Protein AF-0000000073239883 (afdb_homodimer)

Organism: Cajanus cajan (NCBI:txid3821)

Nearest PDB structures (foldseek):
  3lb5-assembly2_C  TM=9.233E-01  e=4.123E-10  Bartonella henselae
  1fhi-assembly1_A-2  TM=8.177E-01  e=8.495E-07  Homo sapiens
  1fit-assembly1_A  TM=8.296E-01  e=1.431E-06  Homo sapiens
  1ems-assembly1_A  TM=8.566E-01  e=2.117E-06  Caenorhabditis elegans
  2fit-assembly1_A-2  TM=8.257E-01  e=1.528E-06  Homo sapiens

Foldseek 3Di:
DAQQFQAQLKDKQFQPPFAQFPVRDDPVSNVVSVVVVVLLLVLLCQLVVQPDWDKDWAGDVVSPDDDRGTMIIIHSDDPVRGHDGPPDGDDPVSNVSSVVSSVVSD/DAQQFLAQLKDKQFQPPFAQFPVRDDPVSNVVSVVVVVLLLVLLCQLVVQPDWDKDWAGDVVSPDDGRGTMIIIHSDDPVRGHDGPPDGDDPVSNVSSVVSSVVSD

Radius of gyration: 16.4 Å; Cα contacts (8 Å, |Δi|>4): 458; chains: 2; bounding box: 38×41×40 Å

Solvent-accessible surface area (backbone atoms only — not comparable to full-atom values): 10833 Å² total; per-residue (Å²): 103,48,61,31,37,41,42,74,69,20,31,65,47,67,64,85,70,85,27,46,25,62,76,59,37,53,60,67,59,43,21,51,44,50,44,49,47,36,50,51,50,50,7,39,30,65,38,66,66,39,69,16,34,26,37,38,33,45,25,34,59,57,7,64,32,82,61,85,46,36,51,36,39,40,28,50,39,28,70,89,63,58,48,70,68,77,73,46,78,49,61,62,69,58,52,50,54,46,49,49,32,24,55,72,48,98,105,48,60,31,36,40,40,75,72,18,30,63,47,68,65,85,69,85,27,46,25,64,76,58,37,53,60,68,56,44,21,52,44,51,44,50,46,36,51,52,50,50,8,38,31,64,39,67,66,40,71,16,33,26,37,40,34,45,27,34,60,59,7,63,31,82,60,84,48,37,50,37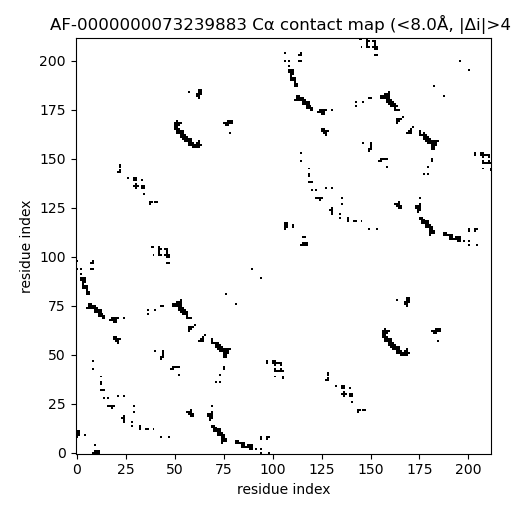,40,39,30,51,38,29,69,88,63,58,46,70,68,75,72,48,77,49,62,63,68,59,52,50,54,44,49,51,34,25,56,71,47,97

pLDDT: mean 96.73, std 4.62, range [74.38, 98.94]

Structure (mmCIF, N/CA/C/O backbone):
data_AF-0000000073239883-model_v1
#
loop_
_entity.id
_entity.type
_entity.pdbx_description
1 polymer 'HIT-like protein SSO2163 family'
#
loop_
_atom_site.group_PDB
_atom_site.id
_atom_site.type_symbol
_atom_site.label_atom_id
_atom_site.label_alt_id
_atom_site.label_comp_id
_atom_site.label_asym_id
_atom_site.label_entity_id
_atom_site.label_seq_id
_atom_site.pdbx_PDB_ins_code
_atom_site.Cartn_x
_atom_site.Cartn_y
_atom_site.Cartn_z
_atom_site.occupancy
_atom_site.B_iso_or_equiv
_atom_site.auth_seq_id
_atom_site.auth_comp_id
_atom_site.auth_asym_id
_atom_site.auth_atom_id
_atom_site.pdbx_PDB_model_num
ATOM 1 N N . MET A 1 1 ? 9.188 -8.336 -11.789 1 97.19 1 MET A N 1
ATOM 2 C CA . MET A 1 1 ? 9.43 -8.953 -10.492 1 97.19 1 MET A CA 1
ATOM 3 C C . MET A 1 1 ? 10.562 -8.242 -9.75 1 97.19 1 MET A C 1
ATOM 5 O O . MET A 1 1 ? 11.539 -7.816 -10.367 1 97.19 1 MET A O 1
ATOM 9 N N . ASP A 1 2 ? 10.438 -8.133 -8.516 1 95.94 2 ASP A N 1
ATOM 10 C CA . ASP A 1 2 ? 11.555 -7.594 -7.746 1 95.94 2 ASP A CA 1
ATOM 11 C C . ASP A 1 2 ? 12.719 -8.586 -7.695 1 95.94 2 ASP A C 1
ATOM 13 O O . ASP A 1 2 ? 12.539 -9.742 -7.305 1 95.94 2 ASP A O 1
ATOM 17 N N . ILE A 1 3 ? 13.859 -8.18 -7.996 1 94.88 3 ILE A N 1
ATOM 18 C CA . ILE A 1 3 ? 14.992 -9.086 -8.109 1 94.88 3 ILE A CA 1
ATOM 19 C C . ILE A 1 3 ? 15.609 -9.32 -6.73 1 94.88 3 ILE A C 1
ATOM 21 O O . ILE A 1 3 ? 16.438 -10.211 -6.555 1 94.88 3 ILE A O 1
ATOM 25 N N . MET A 1 4 ? 15.312 -8.453 -5.824 1 94.5 4 MET A N 1
ATOM 26 C CA . MET A 1 4 ? 15.664 -8.609 -4.418 1 94.5 4 MET A CA 1
ATOM 27 C C . MET A 1 4 ? 14.414 -8.703 -3.549 1 94.5 4 MET A C 1
ATOM 29 O O . MET A 1 4 ? 14.195 -7.855 -2.68 1 94.5 4 MET A O 1
ATOM 33 N N . PRO A 1 5 ? 13.703 -9.75 -3.74 1 96.19 5 PRO A N 1
ATOM 34 C CA . PRO A 1 5 ? 12.352 -9.844 -3.195 1 96.19 5 PRO A CA 1
ATOM 35 C C . PRO A 1 5 ? 12.336 -9.992 -1.676 1 96.19 5 PRO A C 1
ATOM 37 O O . PRO A 1 5 ? 13.219 -10.625 -1.104 1 96.19 5 PRO A O 1
ATOM 40 N N . GLN A 1 6 ? 11.289 -9.367 -1.047 1 96.06 6 GLN A N 1
ATOM 41 C CA . GLN A 1 6 ? 11.047 -9.562 0.38 1 96.06 6 GLN A CA 1
ATOM 42 C C . GLN A 1 6 ? 10.375 -10.898 0.647 1 96.06 6 GLN A C 1
ATOM 44 O O . GLN A 1 6 ? 10.352 -11.375 1.784 1 96.06 6 GLN A O 1
ATOM 49 N N . ALA A 1 7 ? 9.781 -11.477 -0.359 1 95.94 7 ALA A N 1
ATOM 50 C CA . ALA A 1 7 ? 9.172 -12.805 -0.371 1 95.94 7 ALA A CA 1
ATOM 51 C C . ALA A 1 7 ? 9.031 -13.328 -1.797 1 95.94 7 ALA A C 1
ATOM 53 O O . ALA A 1 7 ? 9.141 -12.562 -2.76 1 95.94 7 ALA A O 1
ATOM 54 N N . ASP A 1 8 ? 8.852 -14.648 -1.879 1 95.5 8 ASP A N 1
ATOM 55 C CA . ASP A 1 8 ? 8.609 -15.242 -3.191 1 95.5 8 ASP A CA 1
ATOM 56 C C . ASP A 1 8 ? 7.379 -14.617 -3.855 1 95.5 8 ASP A C 1
ATOM 58 O O . ASP A 1 8 ? 6.328 -14.484 -3.227 1 95.5 8 ASP A O 1
ATOM 62 N N . GLY A 1 9 ? 7.609 -14.219 -5.113 1 97.94 9 GLY A N 1
ATOM 63 C CA . GLY A 1 9 ? 6.488 -13.68 -5.867 1 97.94 9 GLY A CA 1
ATOM 64 C C . GLY A 1 9 ? 6.387 -12.172 -5.781 1 97.94 9 GLY A C 1
ATOM 65 O O . GLY A 1 9 ? 5.508 -11.562 -6.398 1 97.94 9 GLY A O 1
ATOM 66 N N . HIS A 1 10 ? 7.309 -11.484 -5.039 1 98.5 10 HIS A N 1
ATOM 67 C CA . HIS A 1 10 ? 7.332 -10.031 -4.902 1 98.5 10 HIS A CA 1
ATOM 68 C C . HIS A 1 10 ? 7.363 -9.344 -6.266 1 98.5 10 HIS A C 1
ATOM 70 O O . HIS A 1 10 ? 8.336 -9.484 -7.012 1 98.5 10 HIS A O 1
ATOM 76 N N . THR A 1 11 ? 6.316 -8.68 -6.594 1 98.69 11 THR A N 1
ATOM 77 C CA . THR A 1 11 ? 6.121 -8.07 -7.906 1 98.69 11 THR A CA 1
ATOM 78 C C . THR A 1 11 ? 5.98 -6.559 -7.785 1 98.69 11 THR A C 1
ATOM 80 O O . THR A 1 11 ? 5.375 -6.059 -6.836 1 98.69 11 THR A O 1
ATOM 83 N N . LEU A 1 12 ? 6.488 -5.875 -8.828 1 98.69 12 LEU A N 1
ATOM 84 C CA . LEU A 1 12 ? 6.375 -4.422 -8.867 1 98.69 12 LEU A CA 1
ATOM 85 C C . LEU A 1 12 ? 5.418 -3.982 -9.969 1 98.69 12 LEU A C 1
ATOM 87 O O . LEU A 1 12 ? 5.414 -4.555 -11.062 1 98.69 12 LEU A O 1
ATOM 91 N N . VAL A 1 13 ? 4.527 -3.059 -9.625 1 98.88 13 VAL A N 1
ATOM 92 C CA . VAL A 1 13 ? 3.746 -2.334 -10.617 1 98.88 13 VAL A CA 1
ATOM 93 C C . VAL A 1 13 ? 4.27 -0.903 -10.742 1 98.88 13 VAL A C 1
ATOM 95 O O . VAL A 1 13 ? 4.316 -0.167 -9.758 1 98.88 13 VAL A O 1
ATOM 98 N N . ILE A 1 14 ? 4.621 -0.504 -12 1 98.69 14 ILE A N 1
ATOM 99 C CA . ILE A 1 14 ? 5.316 0.757 -12.227 1 98.69 14 ILE A CA 1
ATOM 100 C C . ILE A 1 14 ? 4.578 1.573 -13.281 1 98.69 14 ILE A C 1
ATOM 102 O O . ILE A 1 14 ? 4.559 1.201 -14.461 1 98.69 14 ILE A O 1
ATOM 106 N N . PRO A 1 15 ? 3.979 2.729 -12.852 1 98.62 15 PRO A N 1
ATOM 107 C CA . PRO A 1 15 ? 3.375 3.596 -13.875 1 98.62 15 PRO A CA 1
ATOM 108 C C . PRO A 1 15 ? 4.402 4.145 -14.859 1 98.62 15 PRO A C 1
ATOM 110 O O . PRO A 1 15 ? 5.527 4.461 -14.477 1 98.62 15 PRO A O 1
ATOM 113 N N . LYS A 1 16 ? 3.998 4.277 -16.078 1 97.81 16 LYS A N 1
ATOM 114 C CA . LYS A 1 16 ? 4.871 4.883 -17.078 1 97.81 16 LYS A CA 1
ATOM 115 C C . LYS A 1 16 ? 4.941 6.398 -16.906 1 97.81 16 LYS A C 1
ATOM 117 O O . LYS A 1 16 ? 5.938 7.023 -17.281 1 97.81 16 LYS A O 1
ATOM 122 N N . THR A 1 17 ? 3.826 6.977 -16.391 1 98.44 17 THR A N 1
ATOM 123 C CA . THR A 1 17 ? 3.785 8.406 -16.125 1 98.44 17 THR A CA 1
ATOM 124 C C . THR A 1 17 ? 4.879 8.812 -15.141 1 98.44 17 THR A C 1
ATOM 126 O O . THR A 1 17 ? 4.988 8.242 -14.055 1 98.44 17 THR A O 1
ATOM 129 N N . PRO A 1 18 ? 5.699 9.797 -15.539 1 98.12 18 PRO A N 1
ATOM 130 C CA . PRO A 1 18 ? 6.758 10.227 -14.617 1 98.12 18 PRO A CA 1
ATOM 131 C C . PRO A 1 18 ? 6.207 10.844 -13.328 1 98.12 18 PRO A C 1
ATOM 133 O O . PRO A 1 18 ? 5.391 11.766 -13.383 1 98.12 18 PRO A O 1
ATOM 136 N N . ALA A 1 19 ? 6.637 10.312 -12.273 1 98.69 19 ALA A N 1
ATOM 137 C CA . ALA A 1 19 ? 6.344 10.789 -10.93 1 98.69 19 ALA A CA 1
ATOM 138 C C . ALA A 1 19 ? 7.297 10.172 -9.906 1 98.69 19 ALA A C 1
ATOM 140 O O . ALA A 1 19 ? 7.605 8.984 -9.969 1 98.69 19 ALA A O 1
ATOM 141 N N . VAL A 1 20 ? 7.766 10.906 -9.039 1 98.56 20 VAL A N 1
ATOM 142 C CA . VAL A 1 20 ? 8.672 10.383 -8.023 1 98.56 20 VAL A CA 1
ATOM 143 C C . VAL A 1 20 ? 7.879 9.656 -6.941 1 98.56 20 VAL A C 1
ATOM 145 O O . VAL A 1 20 ? 8.18 8.508 -6.605 1 98.56 20 VAL A O 1
ATOM 148 N N . THR A 1 21 ? 6.898 10.336 -6.348 1 98.81 21 THR A N 1
ATOM 149 C CA . THR A 1 21 ? 6.094 9.742 -5.285 1 98.81 21 THR A CA 1
ATOM 150 C C . THR A 1 21 ? 4.641 9.594 -5.723 1 98.81 21 THR A C 1
ATOM 152 O O . THR A 1 21 ? 4.254 10.086 -6.785 1 98.81 21 THR A O 1
ATOM 155 N N . LEU A 1 22 ? 3.854 8.891 -4.91 1 98.81 22 LEU A N 1
ATOM 156 C CA . LEU A 1 22 ? 2.42 8.766 -5.152 1 98.81 22 LEU A CA 1
ATOM 157 C C . LEU A 1 22 ? 1.744 10.133 -5.141 1 98.81 2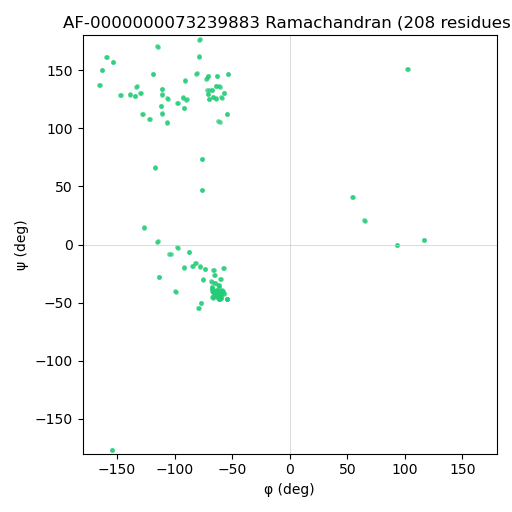2 LEU A C 1
ATOM 159 O O . LEU A 1 22 ? 0.763 10.344 -5.852 1 98.81 22 LEU A O 1
ATOM 163 N N . LEU A 1 23 ? 2.27 11.062 -4.391 1 98.25 23 LEU A N 1
ATOM 164 C CA . LEU A 1 23 ? 1.684 12.391 -4.234 1 98.25 23 LEU A CA 1
ATOM 165 C C . LEU A 1 23 ? 1.889 13.227 -5.492 1 98.25 23 LEU A C 1
ATOM 167 O O . LEU A 1 23 ? 1.144 14.18 -5.738 1 98.25 23 LEU A O 1
ATOM 171 N N . ASP A 1 24 ? 2.838 12.859 -6.258 1 97.69 24 ASP A N 1
ATOM 172 C CA . ASP A 1 24 ? 3.176 13.555 -7.492 1 97.69 24 ASP A CA 1
ATOM 173 C C . ASP A 1 24 ? 2.432 12.961 -8.688 1 97.69 24 ASP A C 1
ATOM 175 O O . ASP A 1 24 ? 2.377 13.562 -9.758 1 97.69 24 ASP A O 1
ATOM 179 N N . LEU A 1 25 ? 1.951 11.742 -8.547 1 98.81 25 LEU A N 1
ATOM 180 C CA . LEU A 1 25 ? 1.311 11.023 -9.648 1 98.81 25 LEU A CA 1
ATOM 181 C C . LEU A 1 25 ? -0.043 11.641 -9.984 1 98.81 25 LEU A C 1
ATOM 183 O O . LEU A 1 25 ? -0.888 11.812 -9.102 1 98.81 25 LEU A O 1
ATOM 187 N N . PRO A 1 26 ? -0.25 12.031 -11.281 1 98.88 26 PRO A N 1
ATOM 188 C CA . PRO A 1 26 ? -1.563 12.578 -11.641 1 98.88 26 PRO A CA 1
ATOM 189 C C . PRO A 1 26 ? -2.711 11.648 -11.25 1 98.88 26 PRO A C 1
ATOM 191 O O . PRO A 1 26 ? -2.578 10.422 -11.344 1 98.88 26 PRO A O 1
ATOM 194 N N . ALA A 1 27 ? -3.799 12.281 -10.898 1 98.62 27 ALA A N 1
ATOM 195 C CA . ALA A 1 27 ? -4.938 11.547 -10.352 1 98.62 27 ALA A CA 1
ATOM 196 C C . ALA A 1 27 ? -5.414 10.477 -11.328 1 98.62 27 ALA A C 1
ATOM 198 O O . ALA A 1 27 ? -5.758 9.367 -10.914 1 98.62 27 ALA A O 1
ATOM 199 N N . ASP A 1 28 ? -5.465 10.812 -12.547 1 98.62 28 ASP A N 1
ATOM 200 C CA . ASP A 1 28 ? -5.941 9.859 -13.539 1 98.62 28 ASP A CA 1
ATOM 201 C C . ASP A 1 28 ? -4.965 8.695 -13.703 1 98.62 28 ASP A C 1
ATOM 203 O O . ASP A 1 28 ? -5.379 7.547 -13.883 1 98.62 28 ASP A O 1
ATOM 207 N N . ALA A 1 29 ? -3.666 8.992 -13.648 1 98.88 29 ALA A N 1
ATOM 208 C CA . ALA A 1 29 ? -2.652 7.945 -13.711 1 98.88 29 ALA A CA 1
ATOM 209 C C . ALA A 1 29 ? -2.717 7.047 -12.477 1 98.88 29 ALA A C 1
ATOM 211 O O . ALA A 1 29 ? -2.551 5.828 -12.578 1 98.88 29 ALA A O 1
ATOM 212 N N . ALA A 1 30 ? -2.947 7.688 -11.32 1 98.88 30 ALA A N 1
ATOM 213 C CA . ALA A 1 30 ? -3.109 6.91 -10.094 1 98.88 30 ALA A CA 1
ATOM 214 C C . ALA A 1 30 ? -4.316 5.977 -10.188 1 98.88 30 ALA A C 1
ATOM 216 O O . ALA A 1 30 ? -4.234 4.805 -9.812 1 98.88 30 ALA A O 1
ATOM 217 N N . ALA A 1 31 ? -5.398 6.508 -10.719 1 98.88 31 ALA A N 1
ATOM 218 C CA . ALA A 1 31 ? -6.625 5.73 -10.883 1 98.88 31 ALA A CA 1
ATOM 219 C C . ALA A 1 31 ? -6.395 4.527 -11.797 1 98.88 31 ALA A C 1
ATOM 221 O O . ALA A 1 31 ? -6.84 3.418 -11.492 1 98.88 31 ALA A O 1
ATOM 222 N N . TYR A 1 32 ? -5.719 4.766 -12.844 1 98.88 32 TYR A N 1
ATOM 223 C CA . TYR A 1 32 ? -5.41 3.674 -13.766 1 98.88 32 TYR A CA 1
ATOM 224 C C . TYR A 1 32 ? -4.469 2.666 -13.117 1 98.88 32 TYR A C 1
ATOM 226 O O . TYR A 1 32 ? -4.68 1.454 -13.219 1 98.88 32 TYR A O 1
ATOM 234 N N . THR A 1 33 ? -3.422 3.113 -12.445 1 98.88 33 THR A N 1
ATOM 235 C CA . THR A 1 33 ? -2.377 2.26 -11.891 1 98.88 33 THR A CA 1
ATOM 236 C C . THR A 1 33 ? -2.951 1.334 -10.82 1 98.88 33 THR A C 1
ATOM 238 O O . THR A 1 33 ? -2.57 0.164 -10.734 1 98.88 33 THR A O 1
ATOM 241 N N . ILE A 1 34 ? -3.865 1.849 -9.977 1 98.94 34 ILE A N 1
ATOM 242 C CA . ILE A 1 34 ? -4.41 1.015 -8.914 1 98.94 34 ILE A CA 1
ATOM 243 C C . ILE A 1 34 ? -5.219 -0.132 -9.516 1 98.94 34 ILE A C 1
ATOM 245 O O . ILE A 1 34 ? -5.266 -1.229 -8.953 1 98.94 34 ILE A O 1
ATOM 249 N N . GLN A 1 35 ? -5.855 0.122 -10.648 1 98.88 35 GLN A N 1
ATOM 250 C CA . GLN A 1 35 ? -6.578 -0.952 -11.32 1 98.88 35 GLN A CA 1
ATOM 251 C C . GLN A 1 35 ? -5.617 -2.004 -11.867 1 98.88 35 GLN A C 1
ATOM 253 O O . GLN A 1 35 ? -5.93 -3.197 -11.867 1 98.88 35 GLN A O 1
ATOM 258 N N . VAL A 1 36 ? -4.449 -1.576 -12.352 1 98.88 36 VAL A N 1
ATOM 259 C CA . VAL A 1 36 ? -3.408 -2.51 -12.773 1 98.88 36 VAL A CA 1
ATOM 260 C C . VAL A 1 36 ? -2.895 -3.287 -11.562 1 98.88 36 VAL A C 1
ATOM 262 O O . VAL A 1 36 ? -2.662 -4.496 -11.648 1 98.88 36 VAL A O 1
ATOM 265 N N . VAL A 1 37 ? -2.711 -2.623 -10.438 1 98.94 37 VAL A N 1
ATOM 266 C CA . VAL A 1 37 ? -2.318 -3.258 -9.18 1 98.94 37 VAL A CA 1
ATOM 267 C C . VAL A 1 37 ? -3.299 -4.379 -8.844 1 98.94 37 VAL A C 1
ATOM 269 O O . VAL A 1 37 ? -2.885 -5.496 -8.516 1 98.94 37 VAL A O 1
ATOM 272 N N . GLN A 1 38 ? -4.613 -4.07 -8.953 1 98.94 38 GLN A N 1
ATOM 273 C CA . GLN A 1 38 ? -5.621 -5.094 -8.688 1 98.94 38 GLN A CA 1
ATOM 274 C C . GLN A 1 38 ? -5.457 -6.285 -9.625 1 98.94 38 GLN A C 1
ATOM 276 O O . GLN A 1 38 ? -5.508 -7.438 -9.195 1 98.94 38 GLN A O 1
ATOM 281 N N . LYS A 1 39 ? -5.281 -5.977 -10.883 1 98.81 39 LYS A N 1
ATOM 282 C CA . LYS A 1 39 ? -5.145 -7.02 -11.891 1 98.81 39 LYS A CA 1
ATOM 283 C C . LYS A 1 39 ? -3.932 -7.898 -11.609 1 98.81 39 LYS A C 1
ATOM 285 O O . LYS A 1 39 ? -4.023 -9.125 -11.664 1 98.81 39 LYS A O 1
ATOM 290 N N . VAL A 1 40 ? -2.799 -7.305 -11.328 1 98.88 40 VAL A N 1
ATOM 291 C CA . VAL A 1 40 ? -1.562 -8.031 -11.062 1 98.88 40 VAL A CA 1
ATOM 292 C C . VAL A 1 40 ? -1.689 -8.82 -9.766 1 98.88 40 VAL A C 1
ATOM 294 O O . VAL A 1 40 ? -1.235 -9.961 -9.672 1 98.88 40 VAL A O 1
ATOM 297 N N . ALA A 1 41 ? -2.299 -8.227 -8.773 1 98.88 41 ALA A N 1
ATOM 298 C CA . ALA A 1 41 ? -2.512 -8.914 -7.5 1 98.88 41 ALA A CA 1
ATOM 299 C C . ALA A 1 41 ? -3.348 -10.18 -7.688 1 98.88 41 ALA A C 1
ATOM 301 O O . ALA A 1 41 ? -3.039 -11.227 -7.117 1 98.88 41 ALA A O 1
ATOM 302 N N . LYS A 1 42 ? -4.406 -10.055 -8.445 1 98.75 42 LYS A N 1
ATOM 303 C CA . LYS A 1 42 ? -5.238 -11.219 -8.734 1 98.75 42 LYS A CA 1
ATOM 304 C C . LYS A 1 42 ? -4.438 -12.297 -9.453 1 98.75 42 LYS A C 1
ATOM 306 O O . LYS A 1 42 ? -4.613 -13.492 -9.188 1 98.75 42 LYS A O 1
ATOM 311 N N . ALA A 1 43 ? -3.598 -11.883 -10.383 1 98.88 43 ALA A N 1
ATOM 312 C CA . ALA A 1 43 ? -2.754 -12.836 -11.094 1 98.88 43 ALA A CA 1
ATOM 313 C C . ALA A 1 43 ? -1.782 -13.531 -10.148 1 98.88 43 ALA A C 1
ATOM 315 O O . ALA A 1 43 ? -1.489 -14.719 -10.305 1 98.88 43 ALA A O 1
ATOM 316 N N . ILE A 1 44 ? -1.24 -12.797 -9.203 1 98.88 44 ILE A N 1
ATOM 317 C CA . ILE A 1 44 ? -0.367 -13.383 -8.188 1 98.88 44 ILE A CA 1
ATOM 318 C C . ILE A 1 44 ? -1.138 -14.422 -7.379 1 98.88 44 ILE A C 1
ATOM 320 O O . ILE A 1 44 ? -0.646 -15.523 -7.152 1 98.88 44 ILE A O 1
ATOM 324 N N . GLU A 1 45 ? -2.365 -14.008 -6.953 1 98.5 45 GLU A N 1
ATOM 325 C CA . GLU A 1 45 ? -3.219 -14.914 -6.195 1 98.5 45 GLU A CA 1
ATOM 326 C C . GLU A 1 45 ? -3.432 -16.219 -6.953 1 98.5 45 GLU A C 1
ATOM 328 O O . GLU A 1 45 ? -3.244 -17.312 -6.395 1 98.5 45 GLU A O 1
ATOM 333 N N . VAL A 1 46 ? -3.736 -16.156 -8.164 1 98.44 46 VAL A N 1
ATOM 334 C CA . VAL A 1 46 ? -4.07 -17.328 -8.977 1 98.44 46 VAL A CA 1
ATOM 335 C C . VAL A 1 46 ? -2.795 -18.062 -9.352 1 98.44 46 VAL A C 1
ATOM 337 O O . VAL A 1 46 ? -2.701 -19.281 -9.164 1 98.44 46 VAL A O 1
ATOM 340 N N . GLY A 1 47 ? -1.802 -17.391 -9.867 1 98.75 47 GLY A N 1
ATOM 341 C CA . GLY A 1 47 ? -0.594 -17.984 -10.406 1 98.75 47 GLY A CA 1
ATOM 342 C C . GLY A 1 47 ? 0.28 -18.625 -9.352 1 98.75 47 GLY A C 1
ATOM 343 O O . GLY A 1 47 ? 0.968 -19.609 -9.625 1 98.75 47 GLY A O 1
ATOM 344 N N . LEU A 1 48 ? 0.269 -18.094 -8.125 1 98.69 48 LEU A N 1
ATOM 345 C CA . LEU A 1 48 ? 1.15 -18.578 -7.074 1 98.69 48 LEU A CA 1
ATOM 346 C C . LEU A 1 48 ? 0.346 -19.203 -5.938 1 98.69 48 LEU A C 1
ATOM 348 O O . LEU A 1 48 ? 0.909 -19.594 -4.91 1 98.69 48 LEU A O 1
ATOM 352 N N . ASP A 1 49 ? -0.993 -19.25 -6.109 1 98.31 49 ASP A N 1
ATOM 353 C CA . ASP A 1 49 ? -1.885 -19.734 -5.062 1 98.31 49 ASP A CA 1
ATOM 354 C C . ASP A 1 49 ? -1.659 -18.984 -3.754 1 98.31 49 ASP A C 1
ATOM 356 O O . ASP A 1 49 ? -1.506 -19.609 -2.697 1 98.31 49 ASP A O 1
ATOM 360 N N . ALA A 1 50 ? -1.48 -17.734 -3.91 1 98.31 50 ALA A N 1
ATOM 361 C CA . ALA A 1 50 ? -1.24 -16.891 -2.742 1 98.31 50 ALA A CA 1
ATOM 362 C C . ALA A 1 50 ? -2.516 -16.719 -1.926 1 98.31 50 ALA A C 1
ATOM 364 O O . ALA A 1 50 ? -3.602 -16.531 -2.486 1 98.31 50 ALA A O 1
ATOM 365 N N . GLN A 1 51 ? -2.396 -16.672 -0.622 1 97.5 51 GLN A N 1
ATOM 366 C CA . GLN A 1 51 ? -3.561 -16.578 0.253 1 97.5 51 GLN A CA 1
ATOM 367 C C . GLN A 1 51 ? -3.709 -15.156 0.81 1 97.5 51 GLN A C 1
ATOM 369 O O . GLN A 1 51 ? -4.711 -14.844 1.456 1 97.5 51 GLN A O 1
ATOM 374 N N . GLY A 1 52 ? -2.773 -14.359 0.589 1 98.31 52 GLY A N 1
ATOM 375 C CA . GLY A 1 52 ? -2.734 -12.969 1.018 1 98.31 52 GLY A CA 1
ATOM 376 C C . GLY A 1 52 ? -1.693 -12.148 0.284 1 98.31 52 GLY A C 1
ATOM 377 O O . GLY A 1 52 ? -0.688 -12.688 -0.185 1 98.31 52 GLY A O 1
ATOM 378 N N . ILE A 1 53 ? -1.949 -10.914 0.129 1 98.81 53 ILE A N 1
ATOM 379 C CA . ILE A 1 53 ? -1.021 -10.023 -0.567 1 98.81 53 ILE A CA 1
ATOM 380 C C . ILE A 1 53 ? -0.856 -8.727 0.222 1 98.81 53 ILE A C 1
ATOM 382 O O . ILE A 1 53 ? -1.845 -8.094 0.598 1 98.81 53 ILE A O 1
ATOM 386 N N . VAL A 1 54 ? 0.343 -8.352 0.504 1 98.69 54 VAL A N 1
ATOM 387 C CA . VAL A 1 54 ? 0.701 -7.059 1.087 1 98.69 54 VAL A CA 1
ATOM 388 C C . VAL A 1 54 ? 0.999 -6.055 -0.023 1 98.69 54 VAL A C 1
ATOM 390 O O . VAL A 1 54 ? 1.86 -6.297 -0.872 1 98.69 54 VAL A O 1
ATOM 393 N N . LEU A 1 55 ? 0.245 -5.035 -0.094 1 98.88 55 LEU A N 1
ATOM 394 C CA . LEU A 1 55 ? 0.56 -3.885 -0.936 1 98.88 55 LEU A CA 1
ATOM 395 C C . LEU A 1 55 ? 1.335 -2.832 -0.151 1 98.88 55 LEU A C 1
ATOM 397 O O . LEU A 1 55 ? 0.909 -2.42 0.93 1 98.88 55 LEU A O 1
ATOM 401 N N . MET A 1 56 ? 2.471 -2.414 -0.661 1 98.44 56 MET A N 1
ATOM 402 C CA . MET A 1 56 ? 3.277 -1.372 -0.033 1 98.44 56 MET A CA 1
ATOM 403 C C . MET A 1 56 ? 3.738 -0.346 -1.063 1 98.44 56 MET A C 1
ATOM 405 O O . MET A 1 56 ? 4.121 -0.708 -2.178 1 98.44 56 MET A O 1
ATOM 409 N N . GLN A 1 57 ? 3.666 0.806 -0.805 1 98.81 57 GLN A N 1
ATOM 410 C CA . GLN A 1 57 ? 4.164 1.931 -1.589 1 98.81 57 GLN A CA 1
ATOM 411 C C . GLN A 1 57 ? 4.816 2.979 -0.692 1 98.81 57 GLN A C 1
ATOM 413 O O . GLN A 1 57 ? 4.25 3.365 0.333 1 98.81 57 GLN A O 1
ATOM 418 N N . LEU A 1 58 ? 6.035 3.406 -1 1 98.62 58 LEU A N 1
ATOM 419 C CA . LEU A 1 58 ? 6.828 4.324 -0.188 1 98.62 58 LEU A CA 1
ATOM 420 C C . LEU A 1 58 ? 6.984 5.672 -0.885 1 98.62 58 LEU A C 1
ATOM 422 O O . LEU A 1 58 ? 7.551 5.746 -1.978 1 98.62 58 LEU A O 1
ATOM 426 N N . SER A 1 59 ? 6.508 6.703 -0.283 1 98.81 59 SER A N 1
ATOM 427 C CA . SER A 1 59 ? 6.605 8.039 -0.86 1 98.81 59 SER A CA 1
ATOM 428 C C . SER A 1 59 ? 7.641 8.883 -0.123 1 98.81 59 SER A C 1
ATOM 430 O O . SER A 1 59 ? 7.371 9.391 0.968 1 98.81 59 SER A O 1
ATOM 432 N N . GLY A 1 60 ? 8.797 9.078 -0.75 1 98.44 60 GLY A N 1
ATOM 433 C CA . GLY A 1 60 ? 9.867 9.875 -0.17 1 98.44 60 GLY A CA 1
ATOM 434 C C . GLY A 1 60 ? 10.977 9.039 0.437 1 98.44 60 GLY A C 1
ATOM 435 O O . GLY A 1 60 ? 10.719 7.969 0.989 1 98.44 60 GLY A O 1
ATOM 436 N N . ALA A 1 61 ? 12.18 9.602 0.422 1 97.69 61 ALA A N 1
ATOM 437 C CA . ALA A 1 61 ? 13.344 8.906 0.957 1 97.69 61 ALA A CA 1
ATOM 438 C C . ALA A 1 61 ? 13.172 8.609 2.445 1 97.69 61 ALA A C 1
ATOM 440 O O . ALA A 1 61 ? 13.609 7.566 2.934 1 97.69 61 ALA A O 1
ATOM 441 N N . ALA A 1 62 ? 12.547 9.477 3.119 1 97.88 62 ALA A N 1
ATOM 442 C CA . ALA A 1 62 ? 12.344 9.32 4.559 1 97.88 62 ALA A CA 1
ATOM 443 C C . ALA A 1 62 ? 11.438 8.133 4.859 1 97.88 62 ALA A C 1
ATOM 445 O O . ALA A 1 62 ? 11.508 7.547 5.941 1 97.88 62 ALA A O 1
ATOM 446 N N . ALA A 1 63 ? 10.586 7.762 3.938 1 98.06 63 ALA A N 1
ATOM 447 C CA . ALA A 1 63 ? 9.719 6.602 4.109 1 98.06 63 ALA A CA 1
ATOM 448 C C . ALA A 1 63 ? 10.461 5.309 3.773 1 98.06 63 ALA A C 1
ATOM 450 O O . ALA A 1 63 ? 10.008 4.219 4.129 1 98.06 63 ALA A O 1
ATOM 451 N N . GLY A 1 64 ? 11.602 5.461 3.084 1 97.06 64 GLY A N 1
ATOM 452 C CA . GLY A 1 64 ? 12.367 4.301 2.662 1 97.06 64 GLY A CA 1
ATOM 453 C C . GLY A 1 64 ? 12.469 4.168 1.154 1 97.06 64 GLY A C 1
ATOM 454 O O . GLY A 1 64 ? 12.984 3.168 0.646 1 97.06 64 GLY A O 1
ATOM 455 N N . GLN A 1 65 ? 11.93 5.141 0.436 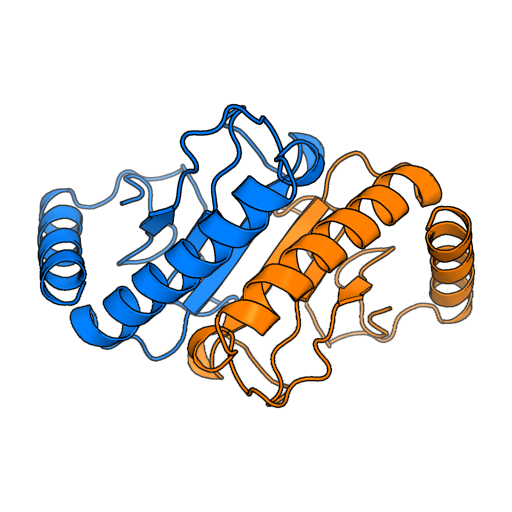1 97.5 65 GLN A N 1
ATOM 456 C CA . GLN A 1 65 ? 12.008 5.121 -1.021 1 97.5 65 GLN A CA 1
ATOM 457 C C . GLN A 1 65 ? 13.453 5.293 -1.492 1 97.5 65 GLN A C 1
ATOM 459 O O . GLN A 1 65 ? 14.125 6.258 -1.122 1 97.5 65 GLN A O 1
ATOM 464 N N . THR A 1 66 ? 13.883 4.375 -2.324 1 95.81 66 THR A N 1
ATOM 465 C CA . THR A 1 66 ? 15.266 4.441 -2.768 1 95.81 66 THR A CA 1
ATOM 466 C C . THR A 1 66 ? 15.344 4.738 -4.262 1 95.81 66 THR A C 1
ATOM 468 O O . THR A 1 66 ? 16.391 5.16 -4.766 1 95.81 66 THR A O 1
ATOM 471 N N . VAL A 1 67 ? 14.336 4.348 -5.004 1 96.88 67 VAL A N 1
ATOM 472 C CA . VAL A 1 67 ? 14.227 4.641 -6.43 1 96.88 67 VAL A CA 1
ATOM 473 C C . VAL A 1 67 ? 13.328 5.859 -6.641 1 96.88 67 VAL A C 1
ATOM 475 O O . VAL A 1 67 ? 12.188 5.887 -6.164 1 96.88 67 VAL A O 1
ATOM 478 N N . PRO A 1 68 ? 13.852 6.883 -7.266 1 97.38 68 PRO A N 1
ATOM 479 C CA . PRO A 1 68 ? 13.078 8.117 -7.402 1 97.38 68 PRO A CA 1
ATOM 480 C C . PRO A 1 68 ? 11.992 8.016 -8.469 1 97.38 68 PRO A C 1
ATOM 482 O O . PRO A 1 68 ? 11.898 8.883 -9.344 1 97.38 68 PRO A O 1
ATOM 485 N N . HIS A 1 69 ? 11.242 7.035 -8.508 1 98.62 69 HIS A N 1
ATOM 486 C CA . HIS A 1 69 ? 10.07 6.777 -9.336 1 98.62 69 HIS A CA 1
ATOM 487 C C . HIS A 1 69 ? 9.039 5.938 -8.586 1 98.62 69 HIS A C 1
ATOM 489 O O . HIS A 1 69 ? 9.367 4.887 -8.031 1 98.62 69 HIS A O 1
ATOM 495 N N . VAL A 1 70 ? 7.867 6.43 -8.602 1 98.81 70 VAL A N 1
ATOM 496 C CA . VAL A 1 70 ? 6.809 5.777 -7.836 1 98.81 70 VAL A CA 1
ATOM 497 C C . VAL A 1 70 ? 6.605 4.352 -8.352 1 98.81 70 VAL A C 1
ATOM 499 O O . VAL A 1 70 ? 6.652 4.109 -9.555 1 98.81 70 VAL A O 1
ATOM 502 N N . HIS A 1 71 ? 6.461 3.363 -7.508 1 98.75 71 HIS A N 1
ATOM 503 C CA . HIS A 1 71 ? 6.078 1.991 -7.82 1 98.75 71 HIS A CA 1
ATOM 504 C C . HIS A 1 71 ? 5.402 1.322 -6.629 1 98.75 71 HIS A C 1
ATOM 506 O O . HIS A 1 71 ? 5.547 1.776 -5.492 1 98.75 71 HIS A O 1
ATOM 512 N N . PHE A 1 72 ? 4.633 0.313 -6.91 1 98.94 72 PHE A N 1
ATOM 513 C CA . PHE A 1 72 ? 3.871 -0.429 -5.914 1 98.94 72 PHE A CA 1
ATOM 514 C C . PHE A 1 72 ? 4.434 -1.835 -5.738 1 98.94 72 PHE A C 1
ATOM 516 O O . PHE A 1 72 ? 4.645 -2.551 -6.719 1 98.94 72 PHE A O 1
ATOM 523 N N . HIS A 1 73 ? 4.668 -2.158 -4.508 1 98.81 73 HIS A N 1
ATOM 524 C CA . HIS A 1 73 ? 5.078 -3.516 -4.16 1 98.81 73 HIS A CA 1
ATOM 525 C C . HIS A 1 73 ? 3.867 -4.402 -3.887 1 98.81 73 HIS A C 1
ATOM 527 O O . HIS A 1 73 ? 3.012 -4.059 -3.068 1 98.81 73 HIS A O 1
ATOM 533 N N . LEU A 1 74 ? 3.783 -5.461 -4.551 1 98.88 74 LEU A N 1
ATOM 534 C CA . LEU A 1 74 ? 2.848 -6.535 -4.242 1 98.88 74 LEU A CA 1
ATOM 535 C C . LEU A 1 74 ? 3.588 -7.773 -3.744 1 98.88 74 LEU A C 1
ATOM 537 O O . LEU A 1 74 ? 4.332 -8.406 -4.5 1 98.88 74 LEU A O 1
ATOM 541 N N . ILE A 1 75 ? 3.379 -8.078 -2.49 1 98.62 75 ILE A N 1
ATOM 542 C CA . ILE A 1 75 ? 4.164 -9.125 -1.844 1 98.62 75 ILE A CA 1
ATOM 543 C C . ILE A 1 75 ? 3.236 -10.211 -1.31 1 98.62 75 ILE A C 1
ATOM 545 O O . ILE A 1 75 ? 2.514 -10 -0.334 1 98.62 75 ILE A O 1
ATOM 549 N N . PRO A 1 76 ? 3.256 -11.383 -1.981 1 98.38 76 PRO A N 1
ATOM 550 C CA . PRO A 1 76 ? 2.396 -12.477 -1.521 1 98.38 76 PRO A CA 1
ATOM 551 C C . PRO A 1 76 ? 2.938 -13.164 -0.27 1 98.38 76 PRO A C 1
ATOM 553 O O . PRO A 1 76 ? 3.381 -14.312 -0.336 1 98.38 76 PRO A O 1
ATOM 556 N N . SER A 1 77 ? 2.824 -12.492 0.812 1 97.5 77 SER A N 1
ATOM 557 C CA . SER A 1 77 ? 3.283 -12.93 2.127 1 97.5 77 SER A CA 1
ATOM 558 C C . SER A 1 77 ? 2.494 -12.258 3.24 1 97.5 77 SER A C 1
ATOM 560 O O . SER A 1 77 ? 1.485 -11.594 2.98 1 97.5 77 SER A O 1
ATOM 562 N N . SER A 1 78 ? 2.939 -12.578 4.469 1 96.5 78 SER A N 1
ATOM 563 C CA . SER A 1 78 ? 2.395 -11.891 5.637 1 96.5 78 SER A CA 1
ATOM 564 C C . SER A 1 78 ? 3.219 -10.656 5.988 1 96.5 78 SER A C 1
ATOM 566 O O . SER A 1 78 ? 4.449 -10.68 5.918 1 96.5 78 SER A O 1
ATOM 568 N N . VAL A 1 79 ? 2.527 -9.633 6.379 1 94.31 79 VAL A N 1
ATOM 569 C CA . VAL A 1 79 ? 3.201 -8.414 6.812 1 94.31 79 VAL A CA 1
ATOM 570 C C . VAL A 1 79 ? 4.145 -8.734 7.969 1 94.31 79 VAL A C 1
ATOM 572 O O . VAL A 1 79 ? 5.148 -8.039 8.172 1 94.31 79 VAL A O 1
ATOM 575 N N . HIS A 1 80 ? 3.887 -9.859 8.625 1 91.81 80 HIS A N 1
ATOM 576 C CA . HIS A 1 80 ? 4.672 -10.25 9.789 1 91.81 80 HIS A CA 1
ATOM 577 C C . HIS A 1 80 ? 5.906 -11.047 9.383 1 91.81 80 HIS A C 1
ATOM 579 O O . HIS A 1 80 ? 6.793 -11.297 10.203 1 91.81 80 HIS A O 1
ATOM 585 N N . GLU A 1 81 ? 5.996 -11.344 8.172 1 90.44 81 GLU A N 1
ATOM 586 C CA . GLU A 1 81 ? 7.051 -12.25 7.723 1 90.44 81 GLU A CA 1
ATOM 587 C C . GLU A 1 81 ? 7.859 -11.633 6.582 1 90.44 81 GLU A C 1
ATOM 589 O O . GLU A 1 81 ? 8.547 -12.336 5.848 1 90.44 81 GLU A O 1
ATOM 594 N N . LEU A 1 82 ? 7.695 -10.383 6.43 1 88.75 82 LEU A N 1
ATOM 595 C CA . LEU A 1 82 ? 8.438 -9.734 5.352 1 88.75 82 LEU A CA 1
ATOM 596 C C . LEU A 1 82 ? 9.938 -9.742 5.648 1 88.75 82 LEU A C 1
ATOM 598 O O . LEU A 1 82 ? 10.352 -9.438 6.77 1 88.75 82 LEU A O 1
ATOM 602 N N . GLY A 1 83 ? 10.68 -10.102 4.723 1 80.62 83 GLY A N 1
ATOM 603 C CA . GLY A 1 83 ? 12.125 -10.016 4.844 1 80.62 83 GLY A CA 1
ATOM 604 C C . GLY A 1 83 ? 12.656 -8.609 4.645 1 80.62 83 GLY A C 1
ATOM 605 O O . GLY A 1 83 ? 11.891 -7.672 4.418 1 80.62 83 GLY A O 1
ATOM 606 N N . LYS A 1 84 ? 14.008 -8.555 4.832 1 79.69 84 LYS A N 1
ATOM 607 C CA . LYS A 1 84 ? 14.672 -7.281 4.559 1 79.69 84 LYS A CA 1
ATOM 608 C C . LYS A 1 84 ? 14.719 -7 3.057 1 79.69 84 LYS A C 1
ATOM 610 O O . LYS A 1 84 ? 15.031 -7.891 2.264 1 79.69 84 LYS A O 1
ATOM 615 N N . HIS A 1 85 ? 14.359 -5.824 2.736 1 80.56 85 HIS A N 1
ATOM 616 C CA . HIS A 1 85 ? 14.344 -5.461 1.325 1 80.56 85 HIS A CA 1
ATOM 617 C C . HIS A 1 85 ? 15.734 -5.098 0.831 1 80.56 85 HIS A C 1
ATOM 619 O O . HIS A 1 85 ? 16.547 -4.543 1.584 1 80.56 85 HIS A O 1
ATOM 625 N N . ALA A 1 86 ? 16.062 -5.391 -0.487 1 74.38 86 ALA A N 1
ATOM 626 C CA . ALA A 1 86 ? 17.234 -4.945 -1.226 1 74.38 86 ALA A CA 1
ATOM 627 C C . ALA A 1 86 ? 18.516 -5.512 -0.614 1 74.38 86 ALA A C 1
ATOM 629 O O . ALA A 1 86 ? 19.594 -4.934 -0.768 1 74.38 86 ALA A O 1
ATOM 630 N N . LEU A 1 87 ? 18.406 -6.504 0.086 1 76.56 87 LEU A N 1
ATOM 631 C CA . LEU A 1 87 ? 19.594 -7.027 0.764 1 76.56 87 LEU A CA 1
ATOM 632 C C . LEU A 1 87 ? 20.172 -8.211 0.004 1 76.56 87 LEU A C 1
ATOM 634 O O . LEU A 1 87 ? 21.391 -8.344 -0.102 1 76.56 87 LEU A O 1
ATOM 638 N N . GLN A 1 88 ? 19.297 -9.078 -0.511 1 84.5 88 GLN A N 1
ATOM 639 C CA . GLN A 1 88 ? 19.75 -10.312 -1.135 1 84.5 88 GLN A CA 1
ATOM 640 C C . GLN A 1 88 ? 19.125 -10.508 -2.51 1 84.5 88 GLN A C 1
ATOM 642 O O . GLN A 1 88 ? 17.906 -10.383 -2.662 1 84.5 88 GLN A O 1
ATOM 647 N N . MET A 1 89 ? 20.016 -10.797 -3.41 1 92.38 89 MET A N 1
ATOM 648 C CA . MET A 1 89 ? 19.5 -11.172 -4.727 1 92.38 89 MET A CA 1
ATOM 649 C C . MET A 1 89 ? 18.703 -12.461 -4.645 1 92.38 89 MET A C 1
ATOM 651 O O . MET A 1 89 ? 19.094 -13.414 -3.969 1 92.38 89 MET A O 1
ATOM 655 N N . GLY A 1 90 ? 17.625 -12.453 -5.281 1 92.88 90 GLY A N 1
ATOM 656 C CA . GLY A 1 90 ? 16.781 -13.641 -5.277 1 92.88 90 GLY A CA 1
ATOM 657 C C . GLY A 1 90 ? 17.281 -14.719 -6.227 1 92.88 90 GLY A C 1
ATOM 658 O O . GLY A 1 90 ? 18.188 -14.477 -7.035 1 92.88 90 GLY A O 1
ATOM 659 N N . ASP A 1 91 ? 16.812 -15.938 -6.016 1 96.06 91 ASP A N 1
ATOM 660 C CA . ASP A 1 91 ? 17.047 -17.016 -6.973 1 96.06 91 ASP A CA 1
ATOM 661 C C . ASP A 1 91 ? 16.406 -16.703 -8.32 1 96.06 91 ASP A C 1
ATOM 663 O O . ASP A 1 91 ? 15.188 -16.797 -8.477 1 96.06 91 ASP A O 1
ATOM 667 N N . GLN A 1 92 ? 17.266 -16.359 -9.273 1 96.69 92 GLN A N 1
ATOM 668 C CA . GLN A 1 92 ? 16.781 -15.844 -10.547 1 96.69 92 GLN A CA 1
ATOM 669 C C . GLN A 1 92 ? 15.945 -16.875 -11.289 1 96.69 92 GLN A C 1
ATOM 671 O O . GLN A 1 92 ? 15 -16.531 -11.992 1 96.69 92 GLN A O 1
ATOM 676 N N . GLU A 1 93 ? 16.266 -18.125 -11.195 1 97.5 93 GLU A N 1
ATOM 677 C CA . GLU A 1 93 ? 15.461 -19.172 -11.82 1 97.5 93 GLU A CA 1
ATOM 678 C C . GLU A 1 93 ? 14.07 -19.25 -11.18 1 97.5 93 GLU A C 1
ATOM 680 O O . GLU A 1 93 ? 13.07 -19.406 -11.883 1 97.5 93 GLU A O 1
ATOM 685 N N . LYS A 1 94 ? 14.078 -19.156 -9.883 1 97.69 94 LYS A N 1
ATOM 686 C CA . LYS A 1 94 ? 12.805 -19.172 -9.172 1 97.69 94 LYS A CA 1
ATOM 687 C C . LYS A 1 94 ? 11.961 -17.938 -9.516 1 97.69 94 LYS A C 1
ATOM 689 O O . LYS A 1 94 ? 10.75 -18.047 -9.711 1 97.69 94 LYS A O 1
ATOM 694 N N . ILE A 1 95 ? 12.586 -16.797 -9.57 1 97.94 95 ILE A N 1
ATOM 695 C CA . ILE A 1 95 ? 11.898 -15.547 -9.906 1 97.94 95 ILE A CA 1
ATOM 696 C C . ILE A 1 95 ? 11.297 -15.656 -11.305 1 97.94 95 ILE A C 1
ATOM 698 O O . ILE A 1 95 ? 10.133 -15.289 -11.516 1 97.94 95 ILE A O 1
ATOM 702 N N . LYS A 1 96 ? 12.031 -16.188 -12.234 1 97.88 96 LYS A N 1
ATOM 703 C CA . LYS A 1 96 ? 11.539 -16.359 -13.602 1 97.88 96 LYS A CA 1
A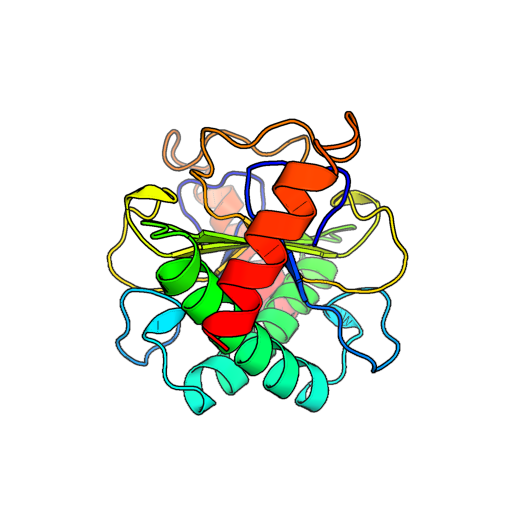TOM 704 C C . LYS A 1 96 ? 10.344 -17.312 -13.641 1 97.88 96 LYS A C 1
ATOM 706 O O . LYS A 1 96 ? 9.375 -17.062 -14.352 1 97.88 96 LYS A O 1
ATOM 711 N N . ALA A 1 97 ? 10.477 -18.391 -12.953 1 98.5 97 ALA A N 1
ATOM 712 C CA . ALA A 1 97 ? 9.391 -19.359 -12.906 1 98.5 97 ALA A CA 1
ATOM 713 C C . ALA A 1 97 ? 8.117 -18.75 -12.336 1 98.5 97 ALA A C 1
ATOM 715 O O . ALA A 1 97 ? 7.023 -19 -12.844 1 98.5 97 ALA A O 1
ATOM 716 N N . GLN A 1 98 ? 8.281 -18 -11.289 1 98.5 98 GLN A N 1
ATOM 717 C CA . GLN A 1 98 ? 7.141 -17.344 -10.672 1 98.5 98 GLN A CA 1
ATOM 718 C C . GLN A 1 98 ? 6.547 -16.281 -11.602 1 98.5 98 GLN A C 1
ATOM 720 O O . GLN A 1 98 ? 5.328 -16.141 -11.695 1 98.5 98 GLN A O 1
ATOM 725 N N . ALA A 1 99 ? 7.414 -15.562 -12.281 1 98.62 99 ALA A N 1
ATOM 726 C CA . ALA A 1 99 ? 6.953 -14.57 -13.25 1 98.62 99 ALA A CA 1
ATOM 727 C C . ALA A 1 99 ? 6.094 -15.211 -14.328 1 98.62 99 ALA A C 1
ATOM 729 O O . ALA A 1 99 ? 5.09 -14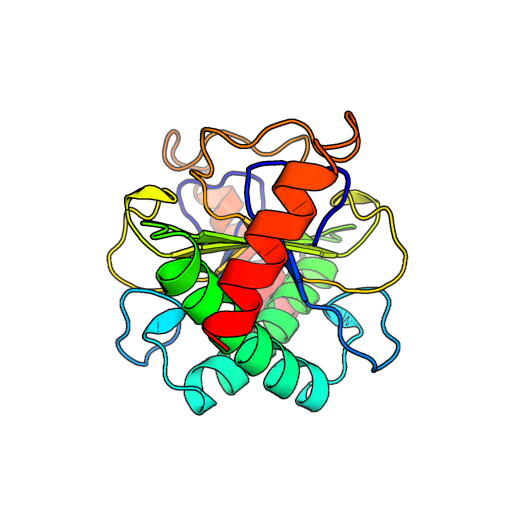.641 -14.758 1 98.62 99 ALA A O 1
ATOM 730 N N . GLU A 1 100 ? 6.496 -16.375 -14.75 1 98.69 100 GLU A N 1
ATOM 731 C CA . GLU A 1 100 ? 5.746 -17.078 -15.789 1 98.69 100 GLU A CA 1
ATOM 732 C C . GLU A 1 100 ? 4.375 -17.5 -15.281 1 98.69 100 GLU A C 1
ATOM 734 O O . GLU A 1 100 ? 3.385 -17.438 -16.016 1 98.69 100 GLU A O 1
ATOM 739 N N . LYS A 1 101 ? 4.367 -17.938 -14.062 1 98.75 101 LYS A N 1
ATOM 740 C CA . LYS A 1 101 ? 3.09 -18.328 -13.469 1 98.75 101 LYS A CA 1
ATOM 741 C C . LYS A 1 101 ? 2.148 -17.141 -13.352 1 98.75 101 LYS A C 1
ATOM 743 O O . LYS A 1 101 ? 0.958 -17.25 -13.648 1 98.75 101 LYS A O 1
ATOM 748 N N . ILE A 1 102 ? 2.67 -16.016 -12.938 1 98.75 102 ILE A N 1
ATOM 749 C CA . ILE A 1 102 ? 1.871 -14.805 -12.789 1 98.75 102 ILE A CA 1
ATOM 750 C C . ILE A 1 102 ? 1.404 -14.328 -14.164 1 98.75 102 ILE A C 1
ATOM 752 O O . ILE A 1 102 ? 0.232 -13.992 -14.344 1 98.75 102 ILE A O 1
ATOM 756 N N . ARG A 1 103 ? 2.297 -14.328 -15.117 1 98.5 103 ARG A N 1
ATOM 757 C CA . ARG A 1 103 ? 1.968 -13.906 -16.484 1 98.5 103 ARG A CA 1
ATOM 758 C C . ARG A 1 103 ? 0.854 -14.766 -17.062 1 98.5 103 ARG A C 1
ATOM 760 O O . ARG A 1 103 ? -0.039 -14.25 -17.75 1 98.5 103 ARG A O 1
ATOM 767 N N . ALA A 1 104 ? 0.904 -16.031 -16.797 1 98.62 104 ALA A N 1
ATOM 768 C CA . ALA A 1 104 ? -0.081 -16.984 -17.328 1 98.62 104 ALA A CA 1
ATOM 769 C C . ALA A 1 104 ? -1.465 -16.703 -16.734 1 98.62 104 ALA A C 1
ATOM 771 O O . ALA A 1 104 ?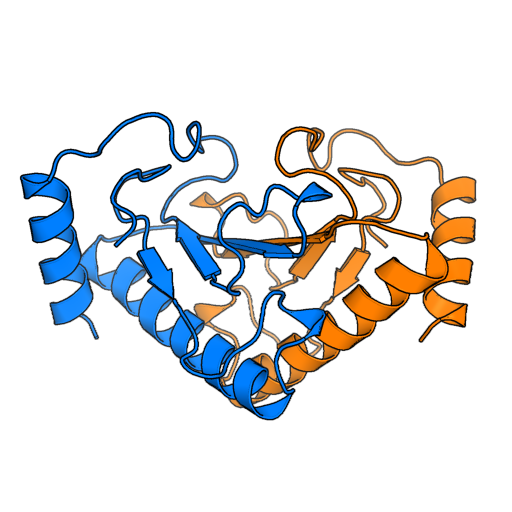 -2.48 -17.062 -17.344 1 98.62 104 ALA A O 1
ATOM 772 N N . ALA A 1 105 ? -1.454 -16.062 -15.641 1 98.5 105 ALA A N 1
ATOM 773 C CA . ALA A 1 105 ? -2.719 -15.82 -14.945 1 98.5 105 ALA A CA 1
ATOM 774 C C . ALA A 1 105 ? -3.256 -14.43 -15.25 1 98.5 105 ALA A C 1
ATOM 776 O O . ALA A 1 105 ? -4.309 -14.039 -14.742 1 98.5 105 ALA A O 1
ATOM 777 N N . LEU A 1 106 ? -2.516 -13.586 -16.062 1 97.56 106 LEU A N 1
ATOM 778 C CA . LEU A 1 106 ? -2.939 -12.234 -16.406 1 97.56 106 LEU A CA 1
ATOM 779 C C . LEU A 1 106 ? -3.93 -12.258 -17.562 1 97.56 106 LEU A C 1
ATOM 781 O O . LEU A 1 106 ? -3.814 -13.086 -18.469 1 97.56 106 LEU A O 1
ATOM 785 N N . MET B 1 1 ? -8.383 8.297 11.961 1 97.06 1 MET B N 1
ATOM 786 C CA . MET B 1 1 ? -7.051 7.984 12.469 1 97.06 1 MET B CA 1
ATOM 787 C C . MET B 1 1 ? -7.016 6.586 13.07 1 97.06 1 MET B C 1
ATOM 789 O O . MET B 1 1 ? -7.988 6.148 13.695 1 97.06 1 MET B O 1
ATOM 793 N N . ASP B 1 2 ? -5.973 5.926 12.906 1 95.94 2 ASP B N 1
ATOM 794 C CA . ASP B 1 2 ? -5.832 4.645 13.594 1 95.94 2 ASP B CA 1
ATOM 795 C C . ASP B 1 2 ? -5.641 4.84 15.094 1 95.94 2 ASP B C 1
ATOM 797 O O . ASP B 1 2 ? -4.746 5.57 15.523 1 95.94 2 ASP B O 1
ATOM 801 N N . ILE B 1 3 ? -6.355 4.199 15.883 1 94.81 3 ILE B N 1
ATOM 802 C CA . ILE B 1 3 ? -6.344 4.426 17.312 1 94.81 3 ILE B CA 1
ATOM 803 C C . ILE B 1 3 ? -5.211 3.627 17.953 1 94.81 3 ILE B C 1
ATOM 805 O O . ILE B 1 3 ? -4.871 3.838 19.125 1 94.81 3 ILE B O 1
ATOM 809 N N . MET B 1 4 ? -4.73 2.656 17.266 1 94.56 4 MET B N 1
ATOM 810 C CA . MET B 1 4 ? -3.537 1.897 17.641 1 94.56 4 MET B CA 1
ATOM 811 C C . MET B 1 4 ? -2.436 2.074 16.594 1 94.56 4 MET B C 1
ATOM 813 O O . MET B 1 4 ? -2.004 1.104 15.969 1 94.56 4 MET B O 1
ATOM 817 N N . PRO B 1 5 ? -1.962 3.264 16.516 1 96.19 5 PRO B N 1
ATOM 818 C CA . PRO B 1 5 ? -1.111 3.654 15.383 1 96.19 5 PRO B CA 1
ATOM 819 C C . PRO B 1 5 ? 0.266 2.996 15.43 1 96.19 5 PRO B C 1
ATOM 821 O O . PRO B 1 5 ? 0.819 2.785 16.516 1 96.19 5 PRO B O 1
ATOM 824 N N . GLN B 1 6 ? 0.795 2.672 14.211 1 96.06 6 GLN B N 1
ATOM 825 C CA . GLN B 1 6 ? 2.17 2.197 14.094 1 96.06 6 GLN B CA 1
ATOM 826 C C . GLN B 1 6 ? 3.162 3.354 14.188 1 96.06 6 GLN B C 1
ATOM 828 O O . GLN B 1 6 ? 4.355 3.139 14.406 1 96.06 6 GLN B O 1
ATOM 833 N N . ALA B 1 7 ? 2.689 4.551 13.961 1 95.94 7 ALA B N 1
ATOM 834 C CA . ALA B 1 7 ? 3.418 5.812 14.109 1 95.94 7 ALA B CA 1
ATOM 835 C C . ALA B 1 7 ? 2.457 6.984 14.266 1 95.94 7 ALA B C 1
ATOM 837 O O . ALA B 1 7 ? 1.263 6.859 13.984 1 95.94 7 ALA B O 1
ATOM 838 N N . ASP B 1 8 ? 3.012 8.078 14.789 1 95.44 8 ASP B N 1
ATOM 839 C CA . ASP B 1 8 ? 2.203 9.289 14.891 1 95.44 8 ASP B CA 1
ATOM 840 C C . ASP B 1 8 ? 1.664 9.711 13.523 1 95.44 8 ASP B C 1
ATOM 842 O O . ASP B 1 8 ? 2.41 9.75 12.547 1 95.44 8 ASP B O 1
ATOM 846 N N . GLY B 1 9 ? 0.347 9.961 13.531 1 97.94 9 GLY B N 1
ATOM 847 C CA . GLY B 1 9 ? -0.257 10.438 12.297 1 97.94 9 GLY B CA 1
ATOM 848 C C . GLY B 1 9 ? -0.827 9.32 11.445 1 97.94 9 GLY B C 1
ATOM 849 O O . GLY B 1 9 ? -1.413 9.57 10.391 1 97.94 9 GLY B O 1
ATOM 850 N N . HIS B 1 10 ? -0.72 8.023 11.883 1 98.5 10 HIS B N 1
ATOM 851 C CA . HIS B 1 10 ? -1.249 6.867 11.172 1 98.5 10 HIS B CA 1
ATOM 852 C C . HIS B 1 10 ? -2.732 7.039 10.867 1 98.5 10 HIS B C 1
ATOM 854 O O . HIS B 1 10 ? -3.559 7.094 11.781 1 98.5 10 HIS B O 1
ATOM 860 N N . THR B 1 11 ? -3.047 7.164 9.625 1 98.69 11 THR B N 1
ATOM 861 C CA . THR B 1 11 ? -4.398 7.461 9.164 1 98.69 11 THR B CA 1
ATOM 862 C C . THR B 1 11 ? -4.926 6.34 8.273 1 98.69 11 THR B C 1
ATOM 864 O O . THR B 1 11 ? -4.172 5.758 7.484 1 98.69 11 THR B O 1
ATOM 867 N N . LEU B 1 12 ? -6.242 6.137 8.367 1 98.69 12 LEU B N 1
ATOM 868 C CA . LEU B 1 12 ? -6.895 5.129 7.539 1 98.69 12 LEU B CA 1
ATOM 869 C C . LEU B 1 12 ? -7.793 5.785 6.496 1 98.69 12 LEU B C 1
ATOM 871 O O . LEU B 1 12 ? -8.484 6.766 6.793 1 98.69 12 LEU B O 1
ATOM 875 N N . VAL B 1 13 ? -7.684 5.316 5.262 1 98.88 13 VAL B N 1
ATOM 876 C CA . VAL B 1 13 ? -8.664 5.625 4.227 1 98.88 13 VAL B CA 1
ATOM 877 C C . VAL B 1 13 ? -9.531 4.398 3.951 1 98.88 13 VAL B C 1
ATOM 879 O O . VAL B 1 13 ? -9.016 3.33 3.617 1 98.88 13 VAL B O 1
ATOM 882 N N . ILE B 1 14 ? -10.867 4.582 4.047 1 98.69 14 ILE B N 1
ATOM 883 C CA . ILE B 1 14 ? -11.789 3.455 4.012 1 98.69 14 ILE B CA 1
ATOM 884 C C . ILE B 1 14 ? -12.875 3.709 2.969 1 98.69 14 ILE B C 1
ATOM 886 O O . ILE B 1 14 ? -13.727 4.59 3.146 1 98.69 14 ILE B O 1
ATOM 890 N N . PRO B 1 15 ? -12.859 2.895 1.873 1 98.62 15 PRO B N 1
ATOM 891 C CA . PRO B 1 15 ? -13.969 3.029 0.919 1 98.62 15 PRO B CA 1
ATOM 892 C C . PRO B 1 15 ? -15.32 2.678 1.531 1 98.62 15 PRO B C 1
ATOM 894 O O . PRO B 1 15 ? -15.414 1.755 2.344 1 98.62 15 PRO B O 1
ATOM 897 N N . LYS B 1 16 ? -16.328 3.377 1.116 1 97.75 16 LYS B N 1
ATOM 898 C CA . LYS B 1 16 ? -17.688 3.059 1.57 1 97.75 16 LYS B CA 1
ATOM 899 C C . LYS B 1 16 ? -18.219 1.815 0.869 1 97.75 16 LYS B C 1
ATOM 901 O O . LYS B 1 16 ? -19.078 1.112 1.41 1 97.75 16 LYS B O 1
ATOM 906 N N . THR B 1 17 ? -17.75 1.604 -0.39 1 98.38 17 THR B N 1
ATOM 907 C CA . THR B 1 17 ? -18.156 0.428 -1.151 1 98.38 17 THR B CA 1
ATOM 908 C C . THR B 1 17 ? -17.766 -0.852 -0.418 1 98.38 17 THR B C 1
ATOM 910 O O . THR B 1 17 ? -16.594 -1.024 -0.038 1 98.38 17 THR B O 1
ATOM 913 N N . PRO B 1 18 ? -18.734 -1.741 -0.211 1 98.12 18 PRO B N 1
ATOM 914 C CA . PRO B 1 18 ? -18.406 -2.99 0.477 1 98.12 18 PRO B CA 1
ATOM 915 C C . PRO B 1 18 ? -17.422 -3.855 -0.312 1 98.12 18 PRO B C 1
ATOM 917 O O . PRO B 1 18 ? -17.656 -4.156 -1.483 1 98.12 18 PRO B O 1
ATOM 920 N N . ALA B 1 19 ? -16.391 -4.191 0.321 1 98.69 19 ALA B N 1
ATOM 921 C CA . ALA B 1 19 ? -15.359 -5.098 -0.186 1 98.69 19 ALA B CA 1
ATOM 922 C C . ALA B 1 19 ? -14.445 -5.578 0.941 1 98.69 19 ALA B C 1
ATOM 924 O O . ALA B 1 19 ? -14.062 -4.797 1.814 1 98.69 19 ALA B O 1
ATOM 925 N N . VAL B 1 20 ? -14.133 -6.762 0.965 1 98.56 20 VAL B N 1
ATOM 926 C CA . VAL B 1 20 ? -13.258 -7.281 2.01 1 98.56 20 VAL B CA 1
ATOM 927 C C . VAL B 1 20 ? -11.805 -6.941 1.683 1 98.56 20 VAL B C 1
ATOM 929 O O . VAL B 1 20 ? -11.086 -6.391 2.52 1 98.56 20 VAL B O 1
ATOM 932 N N . THR B 1 21 ? -11.344 -7.324 0.485 1 98.81 21 THR B N 1
ATOM 933 C CA . THR B 1 21 ? -9.961 -7.07 0.081 1 98.81 21 THR B CA 1
ATOM 934 C C . THR B 1 21 ? -9.914 -6.094 -1.092 1 98.81 21 THR B C 1
ATOM 936 O O . THR B 1 21 ? -10.953 -5.754 -1.665 1 98.81 21 THR B O 1
ATOM 939 N N . LEU B 1 22 ? -8.703 -5.633 -1.408 1 98.81 22 LEU B N 1
ATOM 940 C CA . LEU B 1 22 ? -8.5 -4.785 -2.58 1 98.81 22 LEU B CA 1
ATOM 941 C C . LEU B 1 22 ? -8.922 -5.508 -3.854 1 98.81 22 LEU B C 1
ATOM 943 O O . LEU B 1 22 ? -9.391 -4.879 -4.801 1 98.81 22 LEU B O 1
ATOM 947 N N . LEU B 1 23 ? -8.82 -6.82 -3.885 1 98.25 23 LEU B N 1
ATOM 948 C CA . LEU B 1 23 ? -9.125 -7.629 -5.062 1 98.25 23 LEU B CA 1
ATOM 949 C C . LEU B 1 23 ? -10.633 -7.699 -5.297 1 98.25 23 LEU B C 1
ATOM 951 O O . LEU B 1 23 ? -11.078 -7.945 -6.418 1 98.25 23 LEU B O 1
ATOM 955 N N . ASP B 1 24 ? -11.359 -7.441 -4.289 1 97.69 24 ASP B N 1
ATOM 956 C CA . ASP B 1 24 ? -12.812 -7.48 -4.34 1 97.69 24 ASP B CA 1
ATOM 957 C C . ASP B 1 24 ? -13.391 -6.105 -4.676 1 97.69 24 ASP B C 1
ATOM 959 O O . ASP B 1 24 ? -14.57 -5.984 -5.02 1 97.69 24 ASP B O 1
ATOM 963 N N . LEU B 1 25 ? -12.617 -5.062 -4.473 1 98.81 25 LEU B N 1
ATOM 964 C CA . LEU B 1 25 ? -13.086 -3.691 -4.656 1 98.81 25 LEU B CA 1
ATOM 965 C C . LEU B 1 25 ? -13.305 -3.385 -6.133 1 98.81 25 LEU B C 1
ATOM 967 O O . LEU B 1 25 ? -12.414 -3.594 -6.953 1 98.81 25 LEU B O 1
ATOM 971 N N . PRO B 1 26 ? -14.547 -2.92 -6.5 1 98.81 26 PRO B N 1
ATOM 972 C CA . PRO B 1 26 ? -14.758 -2.564 -7.906 1 98.81 26 PRO B CA 1
ATOM 973 C C . PRO B 1 26 ? -13.727 -1.569 -8.422 1 98.81 26 PRO B C 1
ATOM 975 O O . PRO B 1 26 ? -13.297 -0.672 -7.691 1 98.81 26 PRO B O 1
ATOM 978 N N . ALA B 1 27 ? -13.43 -1.748 -9.695 1 98.62 27 ALA B N 1
ATOM 979 C CA . ALA B 1 27 ? -12.344 -0.979 -10.305 1 98.62 27 ALA B CA 1
ATOM 980 C C . ALA B 1 27 ? -12.594 0.52 -10.164 1 98.62 27 ALA B C 1
ATOM 982 O O . ALA B 1 27 ? -11.664 1.287 -9.898 1 98.62 27 ALA B O 1
ATOM 983 N N . ASP B 1 28 ? -13.781 0.915 -10.367 1 98.56 28 ASP B N 1
ATOM 984 C CA . ASP B 1 28 ? -14.102 2.336 -10.289 1 98.56 28 ASP B CA 1
ATOM 985 C C . ASP B 1 28 ? -13.969 2.85 -8.859 1 98.56 28 ASP B C 1
ATOM 987 O O . ASP B 1 28 ? -13.516 3.973 -8.633 1 98.56 28 ASP B O 1
ATOM 991 N N . ALA B 1 29 ? -14.367 2.031 -7.883 1 98.88 29 ALA B N 1
ATOM 992 C CA . ALA B 1 29 ? -14.219 2.395 -6.477 1 98.88 29 ALA B CA 1
ATOM 993 C C . ALA B 1 29 ? -12.742 2.461 -6.086 1 98.88 29 ALA B C 1
ATOM 995 O O . ALA B 1 29 ? -12.336 3.34 -5.32 1 98.88 29 ALA B O 1
ATOM 996 N N . ALA B 1 30 ? -11.977 1.495 -6.617 1 98.88 30 ALA B N 1
ATOM 997 C CA . ALA B 1 30 ? -10.539 1.522 -6.371 1 98.88 30 ALA B CA 1
ATOM 998 C C . ALA B 1 30 ? -9.906 2.793 -6.938 1 98.88 30 ALA B C 1
ATOM 1000 O O . ALA B 1 30 ? -9.086 3.436 -6.277 1 98.88 30 ALA B O 1
ATOM 1001 N N . ALA B 1 31 ? -10.328 3.15 -8.133 1 98.88 31 ALA B N 1
ATOM 1002 C CA . ALA B 1 31 ? -9.82 4.348 -8.805 1 98.88 31 ALA B CA 1
ATOM 1003 C C . ALA B 1 31 ? -10.133 5.602 -7.988 1 98.88 31 ALA B C 1
ATOM 1005 O O . ALA B 1 31 ? -9.266 6.461 -7.809 1 98.88 31 ALA B O 1
ATOM 1006 N N . TYR B 1 32 ? -11.305 5.652 -7.523 1 98.88 32 TYR B N 1
ATOM 1007 C CA . TYR B 1 32 ? -11.695 6.793 -6.695 1 98.88 32 TYR B CA 1
ATOM 1008 C C . TYR B 1 32 ? -10.93 6.797 -5.379 1 98.88 32 TYR B C 1
ATOM 1010 O O . TYR B 1 32 ? -10.438 7.836 -4.945 1 98.88 32 TYR B O 1
ATOM 1018 N N . THR B 1 33 ? -10.82 5.664 -4.699 1 98.88 33 THR B N 1
ATOM 1019 C CA . THR B 1 33 ? -10.227 5.555 -3.371 1 98.88 33 THR B CA 1
ATOM 1020 C C . THR B 1 33 ? -8.75 5.953 -3.404 1 98.88 33 THR B C 1
ATOM 1022 O O . THR B 1 33 ? -8.258 6.609 -2.484 1 98.88 33 THR B O 1
ATOM 1025 N N . ILE B 1 34 ? -8.023 5.547 -4.461 1 98.94 34 ILE B N 1
ATOM 1026 C CA . ILE B 1 34 ? -6.602 5.863 -4.52 1 98.94 34 ILE B CA 1
ATOM 1027 C C . ILE B 1 34 ? -6.414 7.375 -4.629 1 98.94 34 ILE B C 1
ATOM 1029 O O . ILE B 1 34 ? -5.434 7.926 -4.121 1 98.94 34 ILE B O 1
ATOM 1033 N N . GLN B 1 35 ? -7.344 8.047 -5.297 1 98.88 35 GLN B N 1
ATOM 1034 C CA . GLN B 1 35 ? -7.273 9.5 -5.371 1 98.88 35 GLN B CA 1
ATOM 1035 C C . GLN B 1 35 ? -7.52 10.133 -4.008 1 98.88 35 GLN B C 1
ATOM 1037 O O . GLN B 1 35 ? -6.922 11.156 -3.674 1 98.88 35 GLN B O 1
ATOM 1042 N N . VAL B 1 36 ? -8.422 9.555 -3.213 1 98.88 36 VAL B N 1
ATOM 1043 C CA . VAL B 1 36 ? -8.633 10 -1.839 1 98.88 36 VAL B CA 1
ATOM 1044 C C . VAL B 1 36 ? -7.371 9.734 -1.014 1 98.88 36 VAL B C 1
ATOM 1046 O O . VAL B 1 36 ? -6.973 10.57 -0.198 1 98.88 36 VAL B O 1
ATOM 1049 N N . VAL B 1 37 ? -6.738 8.594 -1.202 1 98.94 37 VAL B N 1
ATOM 1050 C CA . VAL B 1 37 ? -5.477 8.25 -0.554 1 98.94 37 VAL B CA 1
ATOM 1051 C C . VAL B 1 37 ? -4.445 9.344 -0.833 1 98.94 37 VAL B C 1
ATOM 1053 O O . VAL B 1 37 ? -3.773 9.82 0.085 1 98.94 37 VAL B O 1
ATOM 1056 N N . GLN B 1 38 ? -4.348 9.75 -2.127 1 98.94 38 GLN B N 1
ATOM 1057 C CA . GLN B 1 38 ? -3.416 10.82 -2.479 1 98.94 38 GLN B CA 1
ATOM 1058 C C . GLN B 1 38 ? -3.744 12.102 -1.728 1 98.94 38 GLN B C 1
ATOM 1060 O O . GLN B 1 38 ? -2.85 12.758 -1.19 1 98.94 38 GLN B O 1
ATOM 1065 N N . LYS B 1 39 ? -5.004 12.43 -1.72 1 98.81 39 LYS B N 1
ATOM 1066 C CA . LYS B 1 39 ? -5.453 13.656 -1.064 1 98.81 39 LYS B CA 1
ATOM 1067 C C . LYS B 1 39 ? -5.129 13.633 0.426 1 98.81 39 LYS B C 1
ATOM 1069 O O . LYS B 1 39 ? -4.609 14.617 0.968 1 98.81 39 LYS B O 1
ATOM 1074 N N . VAL B 1 40 ? -5.426 12.555 1.096 1 98.88 40 VAL B N 1
ATOM 1075 C CA . VAL B 1 40 ? -5.191 12.414 2.529 1 98.88 40 VAL B CA 1
ATOM 1076 C C . VAL B 1 40 ? -3.689 12.391 2.809 1 98.88 40 VAL B C 1
ATOM 1078 O O . VAL B 1 40 ? -3.223 12.992 3.779 1 98.88 40 VAL B O 1
ATOM 1081 N N . ALA B 1 41 ? -2.945 11.727 1.973 1 98.88 41 ALA B N 1
ATOM 1082 C CA . ALA B 1 41 ? -1.492 11.68 2.127 1 98.88 41 ALA B CA 1
ATOM 1083 C C . ALA B 1 41 ? -0.888 13.078 2.045 1 98.88 41 ALA B C 1
ATOM 1085 O O . ALA B 1 41 ? -0.01 13.43 2.838 1 98.88 41 ALA B O 1
ATOM 1086 N N . LYS B 1 42 ? -1.333 13.836 1.08 1 98.75 42 LYS B N 1
ATOM 1087 C CA . LYS B 1 42 ? -0.862 15.211 0.951 1 98.75 42 LYS B CA 1
ATOM 1088 C C . LYS B 1 42 ? -1.205 16.031 2.193 1 98.75 42 LYS B C 1
ATOM 1090 O O . LYS B 1 42 ? -0.404 16.844 2.643 1 98.75 42 LYS B O 1
ATOM 1095 N N . ALA B 1 43 ? -2.391 15.812 2.713 1 98.88 43 ALA B N 1
ATOM 1096 C CA . ALA B 1 43 ? -2.801 16.516 3.928 1 98.88 43 ALA B CA 1
ATOM 1097 C C . ALA B 1 43 ? -1.919 16.125 5.109 1 98.88 43 ALA B C 1
ATOM 1099 O O . ALA B 1 43 ? -1.606 16.953 5.961 1 98.88 43 ALA B O 1
ATOM 1100 N N . ILE B 1 44 ? -1.563 14.875 5.199 1 98.88 44 ILE B N 1
ATOM 1101 C CA . ILE B 1 44 ? -0.654 14.406 6.238 1 98.88 44 ILE B CA 1
ATOM 1102 C C . ILE B 1 44 ? 0.698 15.094 6.094 1 98.88 44 ILE B C 1
ATOM 1104 O O . ILE B 1 44 ? 1.26 15.586 7.074 1 98.88 44 ILE B O 1
ATOM 1108 N N . GLU B 1 45 ? 1.185 15.109 4.828 1 98.56 45 GLU B N 1
ATOM 1109 C CA . GLU B 1 45 ? 2.453 15.773 4.547 1 98.56 45 GLU B CA 1
ATOM 1110 C C . GLU B 1 45 ? 2.436 17.219 5.027 1 98.56 45 GLU B C 1
ATOM 1112 O O . GLU B 1 45 ? 3.352 17.656 5.727 1 98.56 45 GLU B O 1
ATOM 1117 N N . VAL B 1 46 ? 1.444 17.922 4.738 1 98.44 46 VAL B N 1
ATOM 1118 C CA . VAL B 1 46 ? 1.344 19.344 5.047 1 98.44 46 VAL B CA 1
ATOM 1119 C C . VAL B 1 46 ? 1.027 19.531 6.527 1 98.44 46 VAL B C 1
ATOM 1121 O O . VAL B 1 46 ? 1.706 20.297 7.223 1 98.44 46 VAL B O 1
ATOM 1124 N N . GLY B 1 47 ? 0.032 18.859 7.043 1 98.75 47 GLY B N 1
ATOM 1125 C CA . GLY B 1 47 ? -0.475 19.047 8.391 1 98.75 47 GLY B CA 1
ATOM 1126 C C . GLY B 1 47 ? 0.499 18.609 9.469 1 98.75 47 GLY B C 1
ATOM 1127 O O . GLY B 1 47 ? 0.528 19.172 10.562 1 98.75 47 GLY B O 1
ATOM 1128 N N . LEU B 1 48 ? 1.308 17.578 9.172 1 98.69 48 LEU B N 1
ATOM 1129 C CA . LEU B 1 48 ? 2.209 17.031 10.18 1 98.69 48 LEU B CA 1
ATOM 1130 C C . LEU B 1 48 ? 3.666 17.266 9.789 1 98.69 48 LEU B C 1
ATOM 1132 O O . LEU B 1 48 ? 4.578 16.766 10.461 1 98.69 48 LEU B O 1
ATOM 1136 N N . ASP B 1 49 ? 3.867 17.969 8.672 1 98.31 49 ASP B N 1
ATOM 1137 C CA . ASP B 1 49 ? 5.211 18.203 8.148 1 98.31 49 ASP B CA 1
ATOM 1138 C C . ASP B 1 49 ? 5.949 16.875 7.953 1 98.31 49 ASP B C 1
ATOM 1140 O O . ASP B 1 49 ? 7.094 16.734 8.391 1 98.31 49 ASP B O 1
ATOM 1144 N N . ALA B 1 50 ? 5.219 15.945 7.469 1 98.25 50 ALA B N 1
ATOM 1145 C CA . ALA B 1 50 ? 5.797 14.625 7.242 1 98.25 50 ALA B CA 1
ATOM 1146 C C . ALA B 1 50 ? 6.742 14.633 6.043 1 98.25 50 ALA B C 1
ATOM 1148 O O . ALA B 1 50 ? 6.453 15.266 5.023 1 98.25 50 ALA B O 1
ATOM 1149 N N . GLN B 1 51 ? 7.824 13.898 6.129 1 97.5 51 GLN B N 1
ATOM 1150 C CA . GLN B 1 51 ? 8.828 13.898 5.07 1 97.5 51 GLN B CA 1
ATOM 1151 C C . GLN B 1 51 ? 8.727 12.633 4.219 1 97.5 51 GLN B C 1
ATOM 1153 O O . GLN B 1 51 ? 9.398 12.516 3.191 1 97.5 51 GLN B O 1
ATOM 1158 N N . GLY B 1 52 ? 7.949 11.727 4.617 1 98.31 52 GLY B N 1
ATOM 1159 C CA . GLY B 1 52 ? 7.695 10.469 3.938 1 98.31 52 GLY B CA 1
ATOM 1160 C C . GLY B 1 52 ? 6.438 9.773 4.426 1 98.31 52 GLY B C 1
ATOM 1161 O O . GLY B 1 52 ? 6.016 9.969 5.566 1 98.31 52 GLY B O 1
ATOM 1162 N N . ILE B 1 53 ? 5.82 9.047 3.578 1 98.81 53 ILE B N 1
ATOM 1163 C CA . ILE B 1 53 ? 4.594 8.336 3.932 1 98.81 53 ILE B CA 1
ATOM 1164 C C . ILE B 1 53 ? 4.664 6.898 3.41 1 98.81 53 ILE B C 1
ATOM 1166 O O . ILE B 1 53 ? 4.957 6.676 2.234 1 98.81 53 ILE B O 1
ATOM 1170 N N . VAL B 1 54 ? 4.434 5.949 4.25 1 98.69 54 VAL B N 1
ATOM 1171 C CA . VAL B 1 54 ? 4.277 4.539 3.9 1 98.69 54 VAL B CA 1
ATOM 1172 C C . VAL B 1 54 ? 2.805 4.227 3.656 1 98.69 54 VAL B C 1
ATOM 1174 O O . VAL B 1 54 ? 1.963 4.457 4.527 1 98.69 54 VAL B O 1
ATOM 1177 N N . LEU B 1 55 ? 2.477 3.838 2.482 1 98.88 55 LEU B N 1
ATOM 1178 C CA . LEU B 1 55 ? 1.164 3.279 2.178 1 98.88 55 LEU B CA 1
ATOM 1179 C C . LEU B 1 55 ? 1.18 1.759 2.303 1 98.88 55 LEU B C 1
ATOM 1181 O O . LEU B 1 55 ? 2.031 1.091 1.711 1 98.88 55 LEU B O 1
ATOM 1185 N N . MET B 1 56 ? 0.269 1.213 3.09 1 98.44 56 MET B N 1
ATOM 1186 C CA . MET B 1 56 ? 0.146 -0.233 3.248 1 98.44 56 MET B CA 1
ATOM 1187 C C . MET B 1 56 ? -1.31 -0.671 3.129 1 98.44 56 MET B C 1
ATOM 1189 O O . MET B 1 56 ? -2.207 -0.007 3.65 1 98.44 56 MET B O 1
ATOM 1193 N N . GLN B 1 57 ? -1.568 -1.634 2.48 1 98.81 57 GLN B N 1
ATOM 1194 C CA . GLN B 1 57 ? -2.865 -2.291 2.35 1 98.81 57 GLN B CA 1
ATOM 1195 C C . GLN B 1 57 ? -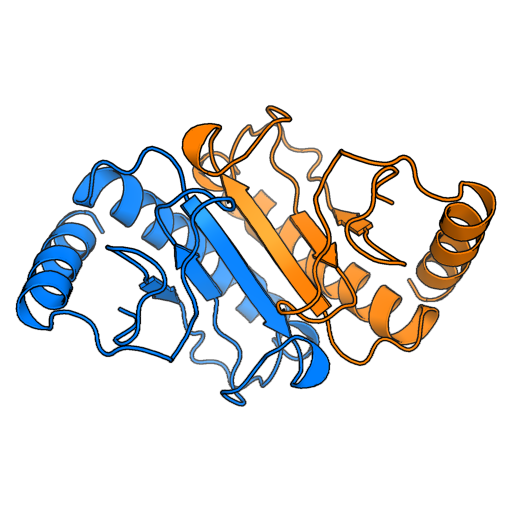2.715 -3.811 2.373 1 98.81 57 GLN B C 1
ATOM 1197 O O . GLN B 1 57 ? -1.859 -4.367 1.683 1 98.81 57 GLN B O 1
ATOM 1202 N N . LEU B 1 58 ? -3.475 -4.508 3.203 1 98.62 58 LEU B N 1
ATOM 1203 C CA . LEU B 1 58 ? -3.373 -5.945 3.418 1 98.62 58 LEU B CA 1
ATOM 1204 C C . LEU B 1 58 ? -4.605 -6.664 2.879 1 98.62 58 LEU B C 1
ATOM 1206 O O . LEU B 1 58 ? -5.723 -6.422 3.342 1 98.62 58 LEU B O 1
ATOM 1210 N N . SER B 1 59 ? -4.41 -7.527 1.939 1 98.81 59 SER B N 1
ATOM 1211 C CA . SER B 1 59 ? -5.523 -8.273 1.355 1 98.81 59 SER B CA 1
ATOM 1212 C C . SER B 1 59 ? -5.52 -9.727 1.817 1 98.81 59 SER B C 1
ATOM 1214 O O . SER B 1 59 ? -4.734 -10.539 1.32 1 98.81 59 SER B O 1
ATOM 1216 N N . GLY B 1 60 ? -6.43 -10.047 2.729 1 98.44 60 GLY B N 1
ATOM 1217 C CA . GLY B 1 60 ? -6.551 -11.398 3.238 1 98.44 60 GLY B CA 1
ATOM 1218 C C . GLY B 1 60 ? -5.938 -11.578 4.613 1 98.44 60 GLY B C 1
ATOM 1219 O O . GLY B 1 60 ? -4.922 -10.953 4.934 1 98.44 60 GLY B O 1
ATOM 1220 N N . ALA B 1 61 ? -6.5 -12.516 5.363 1 97.69 61 ALA B N 1
ATOM 1221 C CA . ALA B 1 61 ? -6.023 -12.789 6.719 1 97.69 61 ALA B CA 1
ATOM 1222 C C . ALA B 1 61 ? -4.57 -13.25 6.703 1 97.69 61 ALA B C 1
ATOM 1224 O O . ALA B 1 61 ? -3.797 -12.93 7.609 1 97.69 61 ALA B O 1
ATOM 1225 N N . ALA B 1 62 ? -4.215 -13.961 5.727 1 97.81 62 ALA B N 1
ATOM 1226 C CA . ALA B 1 62 ? -2.859 -14.484 5.605 1 97.81 62 ALA B CA 1
ATOM 1227 C C . ALA B 1 62 ? -1.847 -13.359 5.43 1 97.81 62 ALA B C 1
ATOM 1229 O O . ALA B 1 62 ? -0.674 -13.5 5.781 1 97.81 62 ALA B O 1
ATOM 1230 N N . ALA B 1 63 ? -2.268 -12.242 4.891 1 98 63 ALA B N 1
ATOM 1231 C CA . ALA B 1 63 ? -1.39 -11.086 4.73 1 98 63 ALA B CA 1
ATOM 1232 C C . ALA B 1 63 ? -1.296 -10.289 6.027 1 98 63 ALA B C 1
ATOM 1234 O O . ALA B 1 63 ? -0.397 -9.461 6.188 1 98 63 ALA B O 1
ATOM 1235 N N . GLY B 1 64 ? -2.24 -10.547 6.945 1 97 64 GLY B N 1
ATOM 1236 C CA . GLY B 1 64 ? -2.287 -9.812 8.195 1 97 64 GLY B CA 1
ATOM 1237 C C . GLY B 1 64 ? -3.553 -8.984 8.359 1 97 64 GLY B C 1
ATOM 1238 O O . GLY B 1 64 ? -3.682 -8.219 9.312 1 97 64 GLY B O 1
ATOM 1239 N N . GLN B 1 65 ? -4.457 -9.117 7.398 1 97.44 65 GLN B N 1
ATOM 1240 C CA . GLN B 1 65 ? -5.727 -8.406 7.492 1 97.44 65 GLN B CA 1
ATOM 1241 C C . GLN B 1 65 ? -6.566 -8.93 8.656 1 97.44 65 GLN B C 1
ATOM 1243 O O . GLN B 1 65 ? -6.84 -10.125 8.734 1 97.44 65 GLN B O 1
ATOM 1248 N N . THR B 1 66 ? -6.992 -7.992 9.5 1 95.81 66 THR B N 1
ATOM 1249 C CA . THR B 1 66 ? -7.75 -8.43 10.664 1 95.81 66 THR B CA 1
ATOM 1250 C C . THR B 1 66 ? -9.195 -7.938 10.594 1 95.81 66 THR B C 1
ATOM 1252 O O . THR B 1 66 ? -10.07 -8.469 11.273 1 95.81 66 THR B O 1
ATOM 1255 N N . VAL B 1 67 ? -9.422 -6.824 9.938 1 96.81 67 VAL B N 1
ATOM 1256 C CA . VAL B 1 67 ? -10.758 -6.277 9.703 1 96.81 67 VAL B CA 1
ATOM 1257 C C . VAL B 1 67 ? -11.242 -6.684 8.32 1 96.81 67 VAL B C 1
ATOM 1259 O O . VAL B 1 67 ? -10.555 -6.449 7.316 1 96.81 67 VAL B O 1
ATOM 1262 N N . PRO B 1 68 ? -12.367 -7.359 8.25 1 97.38 68 PRO B N 1
ATOM 1263 C CA . PRO B 1 68 ? -12.828 -7.867 6.957 1 97.38 68 PRO B CA 1
ATOM 1264 C C . PRO B 1 68 ? -13.43 -6.773 6.078 1 97.38 68 PRO B C 1
ATOM 1266 O O . PRO B 1 68 ? -14.547 -6.934 5.566 1 97.38 68 PRO B O 1
ATOM 1269 N N . HIS B 1 69 ? -12.836 -5.688 5.934 1 98.62 69 HIS B N 1
ATOM 1270 C CA . HIS B 1 69 ? -13.141 -4.562 5.059 1 98.62 69 HIS B CA 1
ATOM 1271 C C . HIS B 1 69 ? -11.859 -3.873 4.59 1 98.62 69 HIS B C 1
ATOM 1273 O O . HIS B 1 69 ? -11.008 -3.525 5.402 1 98.62 69 HIS B O 1
ATOM 1279 N N . VAL B 1 70 ? -11.797 -3.719 3.326 1 98.75 70 VAL B N 1
ATOM 1280 C CA . VAL B 1 70 ? -10.594 -3.15 2.74 1 98.75 70 VAL B CA 1
ATOM 1281 C C . VAL B 1 70 ? -10.359 -1.747 3.293 1 98.75 70 VAL B C 1
ATOM 1283 O O . VAL B 1 70 ? -11.305 -0.976 3.467 1 98.75 70 VAL B O 1
ATOM 1286 N N . HIS B 1 71 ? -9.164 -1.374 3.666 1 98.75 71 HIS B N 1
ATOM 1287 C CA . HIS B 1 71 ? -8.734 -0.028 4.031 1 98.75 71 HIS B CA 1
ATOM 1288 C C . HIS B 1 71 ? -7.246 0.165 3.781 1 98.75 71 HIS B C 1
ATOM 1290 O O . HIS B 1 71 ? -6.5 -0.81 3.664 1 98.75 71 HIS B O 1
ATOM 1296 N N . PHE B 1 72 ? -6.852 1.391 3.627 1 98.94 72 PHE B N 1
ATOM 1297 C CA . PHE B 1 72 ? -5.477 1.772 3.334 1 98.94 72 PHE B CA 1
ATOM 1298 C C . PHE B 1 72 ? -4.844 2.484 4.523 1 98.94 72 PHE B C 1
ATOM 1300 O O . PHE B 1 72 ? -5.43 3.418 5.078 1 98.94 72 PHE B O 1
ATOM 1307 N N . HIS B 1 73 ? -3.697 2.004 4.871 1 98.81 73 HIS B N 1
ATOM 1308 C CA . HIS B 1 73 ? -2.904 2.65 5.91 1 98.81 73 HIS B CA 1
ATOM 1309 C C . HIS B 1 73 ? -1.972 3.701 5.316 1 98.81 73 HIS B C 1
ATOM 1311 O O . HIS B 1 73 ? -1.195 3.404 4.406 1 98.81 73 HIS B O 1
ATOM 1317 N N . LEU B 1 74 ? -2.062 4.855 5.777 1 98.88 74 LEU B N 1
ATOM 1318 C CA . LEU B 1 74 ? -1.087 5.906 5.516 1 98.88 74 LEU B CA 1
ATOM 1319 C C . LEU B 1 74 ? -0.298 6.242 6.781 1 98.88 74 LEU B C 1
ATOM 1321 O O . LEU B 1 74 ? -0.86 6.754 7.75 1 98.88 74 LEU B O 1
ATOM 1325 N N . ILE B 1 75 ? 0.974 5.93 6.75 1 98.62 75 ILE B N 1
ATOM 1326 C CA . ILE B 1 75 ? 1.795 6.027 7.953 1 98.62 75 ILE B CA 1
ATOM 1327 C C . ILE B 1 75 ? 2.969 6.969 7.699 1 98.62 75 ILE B C 1
ATOM 1329 O O . ILE B 1 75 ? 3.896 6.633 6.957 1 98.62 75 ILE B O 1
ATOM 1333 N N . PRO B 1 76 ? 2.9 8.172 8.32 1 98.38 76 PRO B N 1
ATOM 1334 C CA . PRO B 1 76 ? 3.994 9.125 8.125 1 98.38 76 PRO B CA 1
ATOM 1335 C C . PRO B 1 76 ? 5.242 8.766 8.93 1 98.38 76 PRO B C 1
ATOM 1337 O O . PRO B 1 76 ? 5.578 9.453 9.898 1 98.38 76 PRO B O 1
ATOM 1340 N N . SER B 1 77 ? 5.906 7.766 8.477 1 97.5 77 SER B N 1
ATOM 1341 C CA . SER B 1 77 ? 7.117 7.223 9.086 1 97.5 77 SER B CA 1
ATOM 1342 C C . SER B 1 77 ? 7.98 6.504 8.055 1 97.5 77 SER B C 1
ATOM 1344 O O . SER B 1 77 ? 7.707 6.578 6.852 1 97.5 77 SER B O 1
ATOM 1346 N N . SER B 1 78 ? 9.07 5.93 8.594 1 96.56 78 SER B N 1
ATOM 1347 C CA . SER B 1 78 ? 9.914 5.07 7.77 1 96.56 78 SER B CA 1
ATOM 1348 C C . SER B 1 78 ? 9.469 3.615 7.852 1 96.56 78 SER B C 1
ATOM 1350 O O . SER B 1 78 ? 9.109 3.129 8.93 1 96.56 78 SER B O 1
ATOM 1352 N N . VAL B 1 79 ? 9.523 2.967 6.73 1 94.5 79 VAL B N 1
ATOM 1353 C CA . VAL B 1 79 ? 9.195 1.547 6.691 1 94.5 79 VAL B CA 1
ATOM 1354 C C . VAL B 1 79 ? 10.094 0.778 7.652 1 94.5 79 VAL B C 1
ATOM 1356 O O . VAL B 1 79 ? 9.719 -0.279 8.164 1 94.5 79 VAL B O 1
ATOM 1359 N N . HIS B 1 80 ? 11.219 1.391 7.996 1 92 80 HIS B N 1
ATOM 1360 C CA . HIS B 1 80 ? 12.203 0.743 8.859 1 92 80 HIS B CA 1
ATOM 1361 C C . HIS B 1 80 ? 11.891 1.002 10.328 1 92 80 HIS B C 1
ATOM 1363 O O . HIS B 1 80 ? 12.492 0.381 11.211 1 92 80 HIS B O 1
ATOM 1369 N N . GLU B 1 81 ? 10.953 1.795 10.57 1 90.69 81 GLU B N 1
ATOM 1370 C CA . GLU B 1 81 ? 10.703 2.229 11.938 1 90.69 81 GLU B CA 1
ATOM 1371 C C . GLU B 1 81 ? 9.25 1.993 12.336 1 90.69 81 GLU B C 1
ATOM 1373 O O . GLU B 1 81 ? 8.766 2.572 13.312 1 90.69 81 GLU B O 1
ATOM 1378 N N . LEU B 1 82 ? 8.602 1.223 11.562 1 89.06 82 LEU B N 1
ATOM 1379 C CA . LEU B 1 82 ? 7.203 0.967 11.891 1 89.06 82 LEU B CA 1
ATOM 1380 C C . LEU B 1 82 ? 7.082 0.162 13.18 1 89.06 82 LEU B C 1
ATOM 1382 O O . LEU B 1 82 ? 7.801 -0.82 13.367 1 89.06 82 LEU B O 1
ATOM 1386 N N . GLY B 1 83 ? 6.25 0.578 14.008 1 81.31 83 GLY B N 1
ATOM 1387 C CA . GLY B 1 83 ? 5.957 -0.183 15.211 1 81.31 83 GLY B CA 1
ATOM 1388 C C . GLY B 1 83 ? 5.023 -1.354 14.961 1 81.31 83 GLY B C 1
ATOM 1389 O O . GLY B 1 83 ? 4.594 -1.583 13.828 1 81.31 83 GLY B O 1
ATOM 1390 N N . LYS B 1 84 ? 4.84 -2.104 16.094 1 79.94 84 LYS B N 1
ATOM 1391 C CA . LYS B 1 84 ? 3.873 -3.193 16.031 1 79.94 84 LYS B CA 1
ATOM 1392 C C . LYS B 1 84 ? 2.447 -2.66 15.953 1 79.94 84 LYS B C 1
ATOM 1394 O O . LYS B 1 84 ? 2.086 -1.721 16.656 1 79.94 84 LYS B O 1
ATOM 1399 N N . HIS B 1 85 ? 1.737 -3.215 15.055 1 80.94 85 HIS B N 1
ATOM 1400 C CA . HIS B 1 85 ? 0.366 -2.752 14.867 1 80.94 85 HIS B CA 1
ATOM 1401 C C . HIS B 1 85 ? -0.572 -3.381 15.891 1 80.94 85 HIS B C 1
ATOM 1403 O O . HIS B 1 85 ? -0.376 -4.527 16.297 1 80.94 85 HIS B O 1
ATOM 1409 N N . ALA B 1 86 ? -1.646 -2.631 16.344 1 75.12 86 ALA B N 1
ATOM 1410 C CA . ALA B 1 86 ? -2.781 -3.098 17.125 1 75.12 86 ALA B CA 1
ATOM 1411 C C . ALA B 1 86 ? -2.336 -3.555 18.516 1 75.12 86 ALA B C 1
ATOM 1413 O O . ALA B 1 86 ? -3.004 -4.371 19.156 1 75.12 86 ALA B O 1
ATOM 1414 N N . LEU B 1 87 ? -1.263 -3.139 18.922 1 76.88 87 LEU B N 1
ATOM 1415 C CA . LEU B 1 87 ? -0.753 -3.613 20.203 1 76.88 87 LEU B CA 1
ATOM 1416 C C . LEU B 1 87 ? -1.037 -2.602 21.297 1 76.88 87 LEU B C 1
ATOM 1418 O O . LEU B 1 87 ? -1.388 -2.982 22.422 1 76.88 87 LEU B O 1
ATOM 1422 N N . GLN B 1 88 ? -0.869 -1.309 20.984 1 84.75 88 GLN B N 1
ATOM 1423 C CA . GLN B 1 88 ? -0.98 -0.273 22 1 84.75 88 GLN B CA 1
ATOM 1424 C C . GLN B 1 88 ? -1.925 0.839 21.562 1 84.75 88 GLN B C 1
ATOM 1426 O O . GLN B 1 88 ? -1.809 1.353 20.453 1 84.75 88 GLN B O 1
ATOM 1431 N N . MET B 1 89 ? -2.803 1.115 22.484 1 92.5 89 MET B N 1
ATOM 1432 C CA . MET B 1 89 ? -3.643 2.285 22.234 1 92.5 89 MET B CA 1
ATOM 1433 C C . MET B 1 89 ? -2.803 3.557 22.188 1 92.5 89 MET B C 1
ATOM 1435 O O . MET B 1 89 ? -1.906 3.746 23.016 1 92.5 89 MET B O 1
ATOM 1439 N N . GLY B 1 90 ? -3.092 4.352 21.25 1 92.88 90 GLY B N 1
ATOM 1440 C CA . GLY B 1 90 ? -2.359 5.602 21.141 1 92.88 90 GLY B CA 1
ATOM 1441 C C . GLY B 1 90 ? -2.828 6.66 22.109 1 92.88 90 GLY B C 1
ATOM 1442 O O . GLY B 1 90 ? -3.854 6.492 22.781 1 92.88 90 GLY B O 1
ATOM 1443 N N . ASP B 1 91 ? -1.991 7.652 22.344 1 96.06 91 ASP B N 1
ATOM 1444 C CA . ASP B 1 91 ? -2.395 8.836 23.094 1 96.06 91 ASP B CA 1
ATOM 1445 C C . ASP B 1 91 ? -3.537 9.57 22.391 1 96.06 91 ASP B C 1
ATOM 1447 O O . ASP B 1 91 ? -3.32 10.258 21.391 1 96.06 91 ASP B O 1
ATOM 1451 N N . GLN B 1 92 ? -4.723 9.422 22.953 1 96.69 92 GLN B N 1
ATOM 1452 C C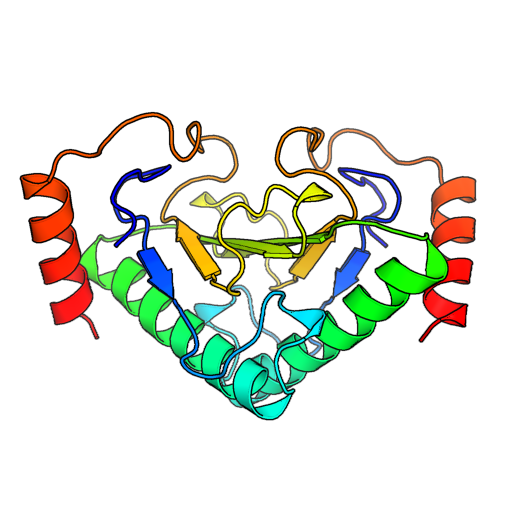A . GLN B 1 92 ? -5.93 9.898 22.297 1 96.69 92 GLN B CA 1
ATOM 1453 C C . GLN B 1 92 ? -5.898 11.406 22.094 1 96.69 92 GLN B C 1
ATOM 1455 O O . GLN B 1 92 ? -6.422 11.93 21.109 1 96.69 92 GLN B O 1
ATOM 1460 N N . GLU B 1 93 ? -5.367 12.148 23.016 1 97.5 93 GLU B N 1
ATOM 1461 C CA . GLU B 1 93 ? -5.234 13.594 22.844 1 97.5 93 GLU B CA 1
ATOM 1462 C C . GLU B 1 93 ? -4.301 13.938 21.688 1 97.5 93 GLU B C 1
ATOM 1464 O O . GLU B 1 93 ? -4.582 14.844 20.906 1 97.5 93 GLU B O 1
ATOM 1469 N N . LYS B 1 94 ? -3.211 13.203 21.641 1 97.69 94 LYS B N 1
ATOM 1470 C CA . LYS B 1 94 ? -2.268 13.406 20.531 1 97.69 94 LYS B CA 1
ATOM 1471 C C . LYS B 1 94 ? -2.895 13.047 19.203 1 97.69 94 LYS B C 1
ATOM 1473 O O . LYS B 1 94 ? -2.713 13.758 18.203 1 97.69 94 LYS B O 1
ATOM 1478 N N . ILE B 1 95 ? -3.613 11.938 19.156 1 97.94 95 ILE B N 1
ATOM 1479 C CA . ILE B 1 95 ? -4.281 11.492 17.938 1 97.94 95 ILE B CA 1
ATOM 1480 C C . ILE B 1 95 ? -5.281 12.547 17.484 1 97.94 95 ILE B C 1
ATOM 1482 O O . ILE B 1 95 ? -5.332 12.891 16.297 1 97.94 95 ILE B O 1
ATOM 1486 N N . LYS B 1 96 ? -6.035 13.086 18.391 1 97.88 96 LYS B N 1
ATOM 1487 C CA . LYS B 1 96 ? -7.012 14.117 18.062 1 97.88 96 LYS B CA 1
ATOM 1488 C C . LYS B 1 96 ? -6.332 15.375 17.516 1 97.88 96 LYS B C 1
ATOM 1490 O O . LYS B 1 96 ? -6.809 15.977 16.547 1 97.88 96 LYS B O 1
ATOM 1495 N N . ALA B 1 97 ? -5.301 15.773 18.156 1 98.44 97 ALA B N 1
ATOM 1496 C CA . ALA B 1 97 ? -4.562 16.953 17.719 1 98.44 97 ALA B CA 1
ATOM 1497 C C . ALA B 1 97 ? -4.02 16.766 16.312 1 98.44 97 ALA B C 1
ATOM 1499 O O . ALA B 1 97 ? -4.062 17.688 15.492 1 98.44 97 ALA B O 1
ATOM 1500 N N . GLN B 1 98 ? -3.482 15.609 16.062 1 98.5 98 GLN B N 1
ATOM 1501 C CA . GLN B 1 98 ? -2.955 15.312 14.742 1 98.5 98 GLN B CA 1
ATOM 1502 C C . GLN B 1 98 ? -4.074 15.258 13.703 1 98.5 98 GLN B C 1
ATOM 1504 O O . GLN B 1 98 ? -3.906 15.734 12.578 1 98.5 98 GLN B O 1
ATOM 1509 N N . ALA B 1 99 ? -5.188 14.68 14.086 1 98.56 99 ALA B N 1
ATOM 1510 C CA . ALA B 1 99 ? -6.344 14.633 13.195 1 98.56 99 ALA B CA 1
ATOM 1511 C C . ALA B 1 99 ? -6.777 16.031 12.789 1 98.56 99 ALA B C 1
ATOM 1513 O O . ALA B 1 99 ? -7.148 16.266 11.633 1 98.56 99 ALA B O 1
ATOM 1514 N N . GLU B 1 100 ? -6.738 16.938 13.719 1 98.69 100 GLU B N 1
ATOM 1515 C CA . GLU B 1 100 ? -7.133 18.312 13.438 1 98.69 100 GLU B CA 1
ATOM 1516 C C . GLU B 1 100 ? -6.156 18.969 12.469 1 98.69 100 GLU B C 1
ATOM 1518 O O . GLU B 1 100 ? -6.57 19.734 11.586 1 98.69 100 GLU B O 1
ATOM 1523 N N . LYS B 1 101 ? -4.906 18.688 12.672 1 98.75 101 LYS B N 1
ATOM 1524 C CA . LYS B 1 101 ? -3.898 19.234 11.773 1 98.75 101 LYS B CA 1
ATOM 1525 C C . LYS B 1 101 ? -4.086 18.703 10.352 1 98.75 101 LYS B C 1
ATOM 1527 O O . LYS B 1 101 ? -3.996 19.469 9.383 1 98.75 101 LYS B O 1
ATOM 1532 N N . ILE B 1 102 ? -4.363 17.438 10.234 1 98.75 102 ILE B N 1
ATOM 1533 C CA . ILE B 1 102 ? -4.566 16.812 8.938 1 98.75 102 ILE B CA 1
ATOM 1534 C C . ILE B 1 102 ? -5.844 17.359 8.297 1 98.75 102 ILE B C 1
ATOM 1536 O O . ILE B 1 102 ? -5.852 17.719 7.117 1 98.75 102 ILE B O 1
ATOM 1540 N N . ARG B 1 103 ? -6.895 17.453 9.07 1 98.5 103 ARG B N 1
ATOM 1541 C CA . ARG B 1 103 ? -8.172 17.969 8.586 1 98.5 103 ARG B CA 1
ATOM 1542 C C . ARG B 1 103 ? -8.016 19.391 8.062 1 98.5 103 ARG B C 1
ATOM 1544 O O . ARG B 1 103 ? -8.602 19.75 7.035 1 98.5 103 ARG B O 1
ATOM 1551 N N . ALA B 1 104 ? -7.227 20.172 8.742 1 98.62 104 ALA B N 1
ATOM 1552 C CA . ALA B 1 104 ? -7.016 21.562 8.375 1 98.62 104 ALA B CA 1
ATOM 1553 C C . ALA B 1 104 ? -6.285 21.672 7.035 1 98.62 104 ALA B C 1
ATOM 1555 O O . ALA B 1 104 ? -6.387 22.703 6.348 1 98.62 104 ALA B O 1
ATOM 1556 N N . ALA B 1 105 ? -5.621 20.641 6.711 1 98.5 105 ALA B N 1
ATOM 1557 C CA . ALA B 1 105 ? -4.812 20.656 5.496 1 98.5 105 ALA B CA 1
ATOM 1558 C C . ALA B 1 105 ? -5.551 20.016 4.328 1 98.5 105 ALA B C 1
ATOM 1560 O O . ALA B 1 105 ? -5.016 19.922 3.221 1 98.5 105 ALA B O 1
ATOM 1561 N N . LEU B 1 106 ? -6.812 19.469 4.543 1 97.56 106 LEU B N 1
ATOM 1562 C CA . LEU B 1 106 ? -7.598 18.828 3.498 1 97.56 106 LEU B CA 1
ATOM 1563 C C . LEU B 1 106 ? -8.328 19.859 2.652 1 97.56 106 LEU B C 1
ATOM 1565 O O . LEU B 1 106 ? -8.781 20.891 3.17 1 97.56 106 LEU B O 1
#

Sequence (212 aa):
MDIMPQADGHTLVIPKTPAVTLLDLPADAAAYTIQVVQKVAKAIEVGLDAQGIVLMQLSGAAAGQTVPHVHFHLIPSSVHELGKHALQMGDQEKIKAQAEKIRAALMDIMPQADGHTLVIPKTPAVTLLDLPADAAAYTIQVVQKVAKAIEVGLDAQGIVLMQLSGAAAGQTVPHVHFHLIPSSVHELGKHALQMGDQEKIKAQAEKIRAAL

InterPro domains:
  IPR001310 Histidine triad (HIT) protein [PTHR46648] (1-104)
  IPR011146 HIT-like domain [PF01230] (2-77)
  IPR011146 HIT-like domain [PS51084] (1-84)
  IPR036265 HIT-like superfamily [G3DSA:3.30.428.10] (1-106)
  IPR036265 HIT-like superfamily [SSF54197] (1-106)

Secondary structure (DSSP, 8-state):
--SS-SSTT-EEE--SS--SSGGGS-HHHHHHHHHHHHHHHHHHHHHHT-S-EEEEEEESGGGT--SSS--EEEESS-GGG---TTSS---HHHHHHHHHHHHHT-/--SS-SSTT-EEE--SS--SSGGGS-HHHHHHHHHHHHHHHHHHHHHHT-S-EEEEEEESGGGT--SSS--EEEESS-GGG---TTSS---HHHHHHHHHHHHHT-